Protein AF-A0A7J6KX30-F1 (afdb_monomer)

Foldseek 3Di:
DDDDDDDDDDDDDDDDDDPPPPPPPPDDDDDDDDDDDPDPDDDPPPPDPPPDDDDDDPPPFDLAADPLCCVQAQFWKQKQVPWIWHQHNNQQIATPDPQCPDPNRSVWGWYADPVQWIWIQDGPVQGIWTKGKPDRFDLVDLCRQVCQQVIKIWTARPPPRHIMIIGTDDRRPPVSVFVSDDLCVLLVHDQPDDLVVLVVSLVVLCVVLPCVVVVNDVVSVVSNVSSVVSNVQCNDPVSSVQCSQARPVSSVCVVVVVFPQPPVRDGDRDRDHDD

Secondary structure (DSSP, 8-state):
---------------S---SSSSTTT-------------------------PPPPPPPTT--SSPPGGGGGGTTEEEEETTTEEEEE-TTSBEE-SSHHHH-TTT---EEEE-TTS-EEEEEHHHHEEEEEEESS---TTSTTHHHHGGG-EEEEEETTT--EEEEEEEEE--HHHHHHT--HHHHTT--TT--HHHHHHHHHHHHHHS-HHHHTT-HHHHHHHHHHHHHHHHHTSHHHHHHHHHHHHHHHHHHHTT---B-TTS-B--------

Solvent-accessible surface area (backbone atoms only — not comparable to full-atom values): 16820 Å² total; per-residue (Å²): 136,90,81,90,81,89,81,82,88,79,89,76,81,84,75,88,87,88,80,80,85,73,66,82,82,76,71,81,78,85,81,91,77,93,75,86,76,85,73,86,82,78,79,82,71,76,80,70,80,77,79,76,77,79,85,73,64,63,95,90,55,60,82,53,68,30,80,97,51,55,78,52,39,24,29,32,29,33,40,73,80,78,45,67,32,34,32,41,78,90,32,42,31,47,40,95,42,77,52,32,65,36,90,89,54,61,52,12,32,37,26,28,48,92,85,53,45,32,41,36,34,44,32,83,89,69,28,48,31,45,32,32,57,78,59,83,74,55,84,88,44,96,60,36,80,72,47,50,66,77,36,39,34,40,38,31,29,72,86,80,58,51,74,42,43,32,39,49,71,44,77,70,36,66,64,57,55,41,76,72,55,56,52,35,58,62,49,75,45,62,86,86,63,51,46,70,54,48,54,51,39,37,58,58,46,49,63,66,29,28,52,91,74,51,73,64,38,68,66,38,49,53,52,38,53,50,35,49,56,29,43,62,38,46,54,34,71,66,41,28,51,32,33,76,66,38,34,59,65,42,38,50,44,55,75,71,62,72,58,63,70,42,98,85,73,48,80,61,79,83,69,65,79,84,129

Mean predicted aligned error: 16.42 Å

InterPro domains:
  IPR001623 DnaJ domain [PF00226] (182-244)
  IPR001623 DnaJ domain [PR00625] (184-202)
  IPR001623 DnaJ domain [PR00625] (202-217)
  IPR001623 DnaJ domain [PR00625] (219-239)
  IPR001623 DnaJ domain [PR00625] (239-258)
  IPR001623 DnaJ domai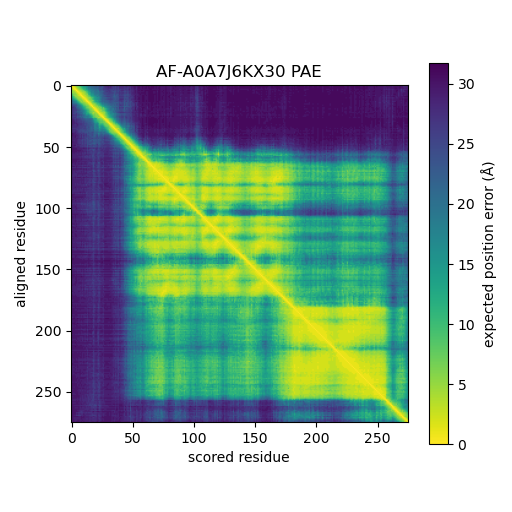n [PS50076] (182-247)
  IPR001623 DnaJ domain [SM00271] (181-239)
  IPR001623 DnaJ domain [cd06257] (182-236)
  IPR036869 Chaperone J-domain superfamily [G3DSA:1.10.287.110] (166-259)
  IPR036869 Chaperone J-domain superfamily [SSF46565] (177-248)
  IPR050817 DjlA DnaK co-chaperone [PTHR24074] (113-260)

pLDDT: mean 72.75, std 19.66, range [31.66, 93.81]

Radius of gyration: 28.84 Å; Cα contacts (8 Å, |Δi|>4): 372; chains: 1; bounding box: 77×71×84 Å

Organism: Perkinsus chesapeaki (NCBI:txid330153)

Sequence (275 aa):
MYLPSILVFIFIRPTEGFFEDILNEAFGGGGGGGFQFQFGGSGFQQAQQVQYKPVKFPKGVTSKIHKSMDWLKGTEWMWNNWEKVRFESDGIFIAPTDECNQPQTKQCRWSADKEGNIYIMWGKKSGLHRVKPDHIPNMEDDDFELDLPNITLTGERKRDGEPLHAEFVQVYDSEIQDSRRDLYADLGLEPGSDTSTVKKAFRRMSIKYHPDKTGNDPMAQRKFTRISEANEILADPAKKFLYDMGGMESVRAMEKGNIPRGEDGHVTYQVPLSK

Nearest PDB structures (foldseek):
  2ctw-assembly1_A  TM=8.939E-01  e=3.561E-05  Mus musculus
  2dn9-assembly1_A  TM=9.442E-01  e=1.215E-04  Homo sapiens
  7x89-assembly1_A  TM=9.005E-01  e=1.535E-04  Homo sapiens
  5nro-assembly1_B  TM=8.961E-01  e=2.311E-04  Escherichia coli
  3apq-assembly1_A  TM=9.007E-01  e=9.964E-04  Mus musculus

Structure (mmCIF, N/CA/C/O backbone):
data_AF-A0A7J6KX30-F1
#
_entry.id   AF-A0A7J6KX30-F1
#
loop_
_atom_site.group_PDB
_atom_site.id
_atom_site.type_symbol
_atom_site.label_atom_id
_atom_site.label_alt_id
_atom_site.label_comp_id
_atom_site.label_asym_id
_atom_site.label_entity_id
_atom_site.label_seq_id
_atom_site.pdbx_PDB_ins_code
_atom_site.Cartn_x
_atom_site.Cartn_y
_atom_site.Cartn_z
_atom_site.occupancy
_atom_site.B_iso_or_equiv
_atom_site.auth_seq_id
_atom_site.auth_comp_id
_atom_site.auth_asym_id
_atom_site.auth_atom_id
_atom_site.pdbx_PDB_model_num
ATOM 1 N N . MET A 1 1 ? 50.884 -12.864 62.425 1.00 45.97 1 MET A N 1
ATOM 2 C CA . MET A 1 1 ? 51.619 -12.452 61.204 1.00 45.97 1 MET A CA 1
ATOM 3 C C . MET A 1 1 ? 51.700 -13.650 60.271 1.00 45.97 1 MET A C 1
ATOM 5 O O . MET A 1 1 ? 51.762 -14.748 60.802 1.00 45.97 1 MET A O 1
ATOM 9 N N . TYR A 1 2 ? 51.721 -13.406 58.953 1.00 32.03 2 TYR A N 1
ATOM 10 C CA . TYR A 1 2 ? 51.556 -14.328 57.804 1.00 32.03 2 TYR A CA 1
ATOM 11 C C . TYR A 1 2 ? 50.099 -14.591 57.406 1.00 32.03 2 TYR A C 1
ATOM 13 O O . TYR A 1 2 ? 49.336 -15.061 58.237 1.00 32.03 2 TYR A O 1
ATOM 21 N N . LEU A 1 3 ? 49.617 -14.374 56.178 1.00 38.72 3 LEU A N 1
ATOM 22 C CA . LEU A 1 3 ? 49.966 -13.602 54.962 1.00 38.72 3 LEU A CA 1
ATOM 23 C C . LEU A 1 3 ? 48.669 -13.692 54.105 1.00 38.72 3 LEU A C 1
ATOM 25 O O . LEU A 1 3 ? 48.014 -14.735 54.153 1.00 38.72 3 LEU A O 1
ATOM 29 N N . PRO A 1 4 ? 48.259 -12.672 53.332 1.00 47.03 4 PRO A N 1
ATOM 30 C CA . PRO A 1 4 ? 47.098 -12.773 52.452 1.00 47.03 4 PRO A CA 1
ATOM 31 C C . PRO A 1 4 ? 47.501 -13.400 51.110 1.00 47.03 4 PRO A C 1
ATOM 33 O O . PRO A 1 4 ? 48.623 -13.218 50.639 1.00 47.03 4 PRO A O 1
ATOM 36 N N . SER A 1 5 ? 46.595 -14.117 50.453 1.00 35.28 5 SER A N 1
ATOM 37 C CA . SER A 1 5 ? 46.742 -14.449 49.033 1.00 35.28 5 SER A CA 1
ATOM 38 C C . SER A 1 5 ? 45.400 -14.295 48.340 1.00 35.28 5 SER A C 1
ATOM 40 O O . SER A 1 5 ? 44.439 -15.013 48.598 1.00 35.28 5 SER A O 1
ATOM 42 N N . ILE A 1 6 ? 45.366 -13.264 47.507 1.00 45.00 6 ILE A N 1
ATOM 43 C CA . ILE A 1 6 ? 44.327 -12.935 46.545 1.00 45.00 6 ILE A CA 1
ATOM 44 C C . ILE A 1 6 ? 44.360 -14.019 45.467 1.00 45.00 6 ILE A C 1
ATOM 46 O O . ILE A 1 6 ? 45.438 -14.290 44.935 1.00 45.00 6 ILE A O 1
ATOM 50 N N . LEU A 1 7 ? 43.208 -14.590 45.102 1.00 32.50 7 LEU A N 1
ATOM 51 C CA . LEU A 1 7 ? 43.085 -15.273 43.819 1.00 32.50 7 LEU A CA 1
ATOM 52 C C . LEU A 1 7 ? 42.043 -14.592 42.935 1.00 32.50 7 LEU A C 1
ATOM 54 O O . LEU A 1 7 ? 40.893 -14.368 43.304 1.00 32.50 7 LEU A O 1
ATOM 58 N N . VAL A 1 8 ? 42.568 -14.236 41.773 1.00 36.00 8 VAL A N 1
ATOM 59 C CA . VAL A 1 8 ? 42.010 -13.571 40.607 1.00 36.00 8 VAL A CA 1
ATOM 60 C C . VAL A 1 8 ? 40.802 -14.320 40.032 1.00 36.00 8 VAL A C 1
ATOM 62 O O . VAL A 1 8 ? 40.780 -15.546 39.957 1.00 36.00 8 VAL A O 1
ATOM 65 N N . PHE A 1 9 ? 39.821 -13.537 39.581 1.00 38.06 9 PHE A N 1
ATOM 66 C CA . PHE A 1 9 ? 38.675 -13.952 38.777 1.00 38.06 9 PHE A CA 1
ATOM 67 C C . PHE A 1 9 ? 39.103 -14.616 37.462 1.00 38.06 9 PHE A C 1
ATOM 69 O O . PHE A 1 9 ? 39.871 -14.032 36.700 1.00 38.06 9 PHE A O 1
ATOM 76 N N . ILE A 1 10 ? 38.482 -15.745 37.117 1.00 34.28 10 ILE A N 1
ATOM 77 C CA . ILE A 1 10 ? 38.333 -16.155 35.718 1.00 34.28 10 ILE A CA 1
ATOM 78 C C . ILE A 1 10 ? 36.840 -16.356 35.455 1.00 34.28 10 ILE A C 1
ATOM 80 O O . ILE A 1 10 ? 36.240 -17.352 35.849 1.00 34.28 10 ILE A O 1
ATOM 84 N N . PHE A 1 11 ? 36.236 -15.364 34.803 1.00 33.53 11 PHE A N 1
ATOM 85 C CA . PHE A 1 11 ? 34.927 -15.485 34.171 1.00 33.53 11 PHE A CA 1
ATOM 86 C C . PHE A 1 11 ? 35.104 -16.286 32.877 1.00 33.53 11 PHE A C 1
ATOM 88 O O . PHE A 1 11 ? 35.601 -15.753 31.886 1.00 33.53 11 PHE A O 1
ATOM 95 N N . ILE A 1 12 ? 34.682 -17.549 32.872 1.00 38.72 12 ILE A N 1
ATOM 96 C CA . ILE A 1 12 ? 34.430 -18.294 31.635 1.00 38.72 12 ILE A CA 1
ATOM 97 C C . ILE A 1 12 ? 32.913 -18.336 31.456 1.00 38.72 12 ILE A C 1
ATOM 99 O O . ILE A 1 12 ? 32.198 -18.920 32.267 1.00 38.72 12 ILE A O 1
ATOM 103 N N . ARG A 1 13 ? 32.417 -17.656 30.418 1.00 39.41 13 ARG A N 1
ATOM 104 C CA . ARG A 1 13 ? 31.028 -17.782 29.956 1.00 39.41 13 ARG A CA 1
ATOM 105 C C . ARG A 1 13 ? 30.854 -19.178 29.346 1.00 39.41 13 ARG A C 1
ATOM 107 O O . ARG A 1 13 ? 31.639 -19.502 28.456 1.00 39.41 13 ARG A O 1
ATOM 114 N N . PRO A 1 14 ? 29.857 -19.983 29.745 1.00 38.88 14 PRO A N 1
ATOM 115 C CA . PRO A 1 14 ? 29.592 -21.230 29.054 1.00 38.88 14 PRO A CA 1
ATOM 116 C C . PRO A 1 14 ? 28.755 -20.945 27.805 1.00 38.88 14 PRO A C 1
ATOM 118 O O . PRO A 1 14 ? 27.607 -20.511 27.886 1.00 38.88 14 PRO A O 1
ATOM 121 N N . THR A 1 15 ? 29.375 -21.161 26.648 1.00 40.25 15 THR A N 1
ATOM 122 C CA . THR A 1 15 ? 28.698 -21.480 25.391 1.00 40.25 15 THR A CA 1
ATOM 123 C C . THR A 1 15 ? 28.105 -22.885 25.483 1.00 40.25 15 THR A C 1
ATOM 125 O O . THR A 1 15 ? 28.672 -23.768 26.125 1.00 40.25 15 THR A O 1
ATOM 128 N N . GLU A 1 16 ? 26.950 -23.059 24.855 1.00 47.72 16 GLU A N 1
ATOM 129 C CA . GLU A 1 16 ? 26.151 -24.281 24.828 1.00 47.72 16 GLU A CA 1
ATOM 130 C C . GLU A 1 16 ? 26.927 -25.504 24.297 1.00 47.72 16 GLU A C 1
ATOM 132 O O . GLU A 1 16 ? 27.727 -25.383 23.371 1.00 47.72 16 GLU A O 1
ATOM 137 N N . GLY A 1 17 ? 26.635 -26.691 24.852 1.00 49.44 17 GLY A N 1
ATOM 138 C CA . GLY A 1 17 ? 26.778 -27.955 24.114 1.00 49.44 17 GLY A CA 1
ATOM 139 C C . GLY A 1 17 ? 27.901 -28.932 24.490 1.00 49.44 17 GLY A C 1
ATOM 140 O O . GLY A 1 17 ? 28.443 -29.555 23.584 1.00 49.44 17 GLY A O 1
ATOM 141 N N . PHE A 1 18 ? 28.258 -29.129 25.769 1.00 47.28 18 PHE A N 1
ATOM 142 C CA . PHE A 1 18 ? 29.274 -30.145 26.122 1.00 47.28 18 PHE A CA 1
ATOM 143 C C . PHE A 1 18 ? 29.081 -30.824 27.496 1.00 47.28 18 PHE A C 1
ATOM 145 O O . PHE A 1 18 ? 30.005 -30.856 28.302 1.00 47.28 18 PHE A O 1
ATOM 152 N N . PHE A 1 19 ? 27.882 -31.335 27.810 1.00 39.62 19 PHE A N 1
ATOM 153 C CA . PHE A 1 19 ? 27.649 -32.056 29.079 1.00 39.62 19 PHE A CA 1
ATOM 154 C C . PHE A 1 19 ? 26.616 -33.199 29.005 1.00 39.62 19 PHE A C 1
ATOM 156 O O . PHE A 1 19 ? 25.901 -33.438 29.971 1.00 39.62 19 PHE A O 1
ATOM 163 N N . GLU A 1 20 ? 26.549 -33.940 27.897 1.00 45.62 20 GLU A N 1
ATOM 164 C CA . GLU A 1 20 ? 25.757 -35.190 27.846 1.00 45.62 20 GLU A CA 1
ATOM 165 C C . GLU A 1 20 ? 26.614 -36.464 28.023 1.00 45.62 20 GLU A C 1
ATOM 167 O O . GLU A 1 20 ? 26.086 -37.493 28.428 1.00 45.62 20 GLU A O 1
ATOM 172 N N . ASP A 1 21 ? 27.946 -36.405 27.879 1.00 42.69 21 ASP A N 1
ATOM 173 C CA . ASP A 1 21 ? 28.774 -37.630 27.823 1.00 42.69 21 ASP A CA 1
ATOM 174 C C . ASP A 1 21 ? 29.621 -37.953 29.075 1.00 42.69 21 ASP A C 1
ATOM 176 O O . ASP A 1 21 ? 30.335 -38.950 29.079 1.00 42.69 21 ASP A O 1
ATOM 180 N N . ILE A 1 22 ? 29.551 -37.176 30.169 1.00 42.53 22 ILE A N 1
ATOM 181 C CA . ILE A 1 22 ? 30.369 -37.445 31.386 1.00 42.53 22 ILE A CA 1
ATOM 182 C C . ILE A 1 22 ? 29.563 -38.038 32.560 1.00 42.53 22 ILE A C 1
ATOM 184 O O . ILE A 1 22 ? 30.144 -38.559 33.510 1.00 42.53 22 ILE A O 1
ATOM 188 N N . LEU A 1 23 ? 28.226 -38.037 32.523 1.00 43.31 23 LEU A N 1
ATOM 189 C CA . LEU A 1 23 ? 27.429 -38.495 33.676 1.00 43.31 23 LEU A CA 1
ATOM 190 C C . LEU A 1 23 ? 26.975 -39.960 33.619 1.00 43.31 23 LEU A C 1
ATOM 192 O O . LEU A 1 23 ? 26.584 -40.498 34.654 1.00 43.31 23 LEU A O 1
ATOM 196 N N . ASN A 1 24 ? 27.089 -40.636 32.473 1.00 44.00 24 ASN A N 1
ATOM 197 C CA . ASN A 1 24 ? 26.609 -42.017 32.333 1.00 44.00 24 ASN A CA 1
ATOM 198 C C . ASN A 1 24 ? 27.627 -43.103 32.748 1.00 44.00 24 ASN A C 1
ATOM 200 O O . ASN A 1 24 ? 27.273 -44.278 32.785 1.00 44.00 24 ASN A O 1
ATOM 204 N N . GLU A 1 25 ? 28.858 -42.732 33.126 1.00 45.09 25 GLU A N 1
ATOM 205 C CA . GLU A 1 25 ? 29.867 -43.664 33.673 1.00 45.09 25 GLU A CA 1
ATOM 206 C C . GLU A 1 25 ? 30.081 -43.550 35.196 1.00 45.09 25 GLU A C 1
ATOM 208 O O . GLU A 1 25 ? 30.755 -44.396 35.779 1.00 45.09 25 GLU A O 1
ATOM 213 N N . ALA A 1 26 ? 29.490 -42.562 35.881 1.00 46.00 26 ALA A N 1
ATOM 214 C CA . ALA A 1 26 ? 29.733 -42.360 37.316 1.00 46.00 26 ALA A CA 1
ATOM 215 C C . ALA A 1 26 ? 28.681 -42.989 38.248 1.00 46.00 26 ALA A C 1
ATOM 217 O O . ALA A 1 26 ? 28.978 -43.218 39.418 1.00 46.00 26 ALA A O 1
ATOM 218 N N . PHE A 1 27 ? 27.470 -43.300 37.771 1.00 43.12 27 PHE A N 1
ATOM 219 C CA . PHE A 1 27 ? 26.404 -43.815 38.641 1.00 43.12 27 PHE A CA 1
ATOM 220 C C . PHE A 1 27 ? 25.606 -44.935 37.975 1.00 43.12 27 PHE A C 1
ATOM 222 O O . PHE A 1 27 ? 24.447 -44.789 37.595 1.00 43.12 27 PHE A O 1
ATOM 229 N N . GLY A 1 28 ? 2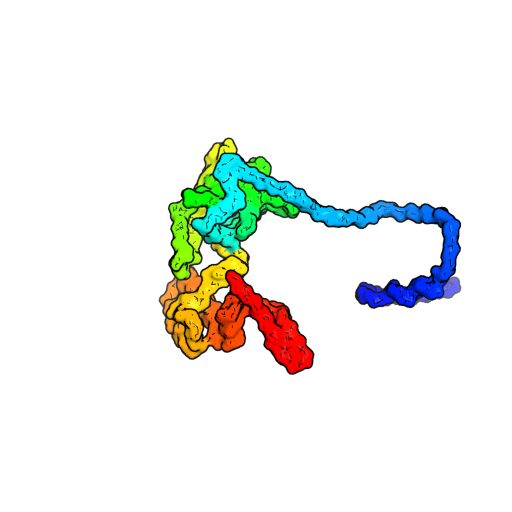6.251 -46.097 37.871 1.00 36.25 28 GLY A N 1
ATOM 230 C CA . GLY A 1 28 ? 25.552 -47.362 37.704 1.00 36.25 28 GLY A CA 1
ATOM 231 C C . GLY A 1 28 ? 24.808 -47.756 38.983 1.00 36.25 28 GLY A C 1
ATOM 232 O O . GLY A 1 28 ? 25.345 -47.657 40.083 1.00 36.25 28 GLY A O 1
ATOM 233 N N . GLY A 1 29 ? 23.595 -48.280 38.812 1.00 35.72 29 GLY A N 1
ATOM 234 C CA . GLY A 1 29 ? 22.979 -49.177 39.790 1.00 35.72 29 GLY A CA 1
ATOM 235 C C . GLY A 1 29 ? 21.862 -48.584 40.648 1.00 35.72 29 GLY A C 1
ATOM 236 O O . GLY A 1 29 ? 22.092 -48.106 41.747 1.00 35.72 29 GLY A O 1
ATOM 237 N N . GLY A 1 30 ? 20.631 -48.729 40.152 1.00 33.34 30 GLY A N 1
ATOM 238 C CA . GLY A 1 30 ? 19.567 -49.486 40.820 1.00 33.34 30 GLY A CA 1
ATOM 239 C C . GLY A 1 30 ? 19.193 -49.179 42.277 1.00 33.34 30 GLY A C 1
ATOM 240 O O . GLY A 1 30 ? 19.923 -49.502 43.204 1.00 33.34 30 GLY A O 1
ATOM 241 N N . GLY A 1 31 ? 17.921 -48.811 42.462 1.00 32.59 31 GLY A N 1
ATOM 242 C CA . GLY A 1 31 ? 17.121 -49.345 43.572 1.00 32.59 31 GLY A CA 1
ATOM 243 C C . GLY A 1 31 ? 16.565 -48.330 44.569 1.00 32.59 31 GLY A C 1
ATOM 244 O O . GLY A 1 31 ? 17.215 -47.986 45.543 1.00 32.59 31 GLY A O 1
ATOM 245 N N . GLY A 1 32 ? 15.306 -47.942 44.339 1.00 41.31 32 GLY A N 1
ATOM 246 C CA . GLY A 1 32 ? 14.250 -47.732 45.341 1.00 41.31 32 GLY A CA 1
ATOM 247 C C . GLY A 1 32 ? 14.600 -47.099 46.692 1.00 41.31 32 GLY A C 1
ATOM 248 O O . GLY A 1 32 ? 14.999 -47.784 47.625 1.00 41.31 32 GLY A O 1
ATOM 249 N N . GLY A 1 33 ? 14.255 -45.823 46.850 1.00 31.66 33 GLY A N 1
ATOM 250 C CA . GLY A 1 33 ? 14.169 -45.168 48.155 1.00 31.66 33 GLY A CA 1
ATOM 251 C C . GLY A 1 33 ? 13.938 -43.677 47.983 1.00 31.66 33 GLY A C 1
ATOM 252 O O . GLY A 1 33 ? 14.821 -42.964 47.521 1.00 31.66 33 GLY A O 1
ATOM 253 N N . GLY A 1 34 ? 12.726 -43.215 48.288 1.00 42.94 34 GLY A N 1
ATOM 254 C CA . GLY A 1 34 ? 12.331 -41.822 48.121 1.00 42.94 34 GLY A CA 1
ATOM 255 C C . GLY A 1 34 ? 13.257 -40.860 48.861 1.00 42.94 34 GLY A C 1
ATOM 256 O O . GLY A 1 34 ? 13.331 -40.884 50.086 1.00 42.94 34 GLY A O 1
ATOM 257 N N . PHE A 1 35 ? 13.889 -39.963 48.108 1.00 34.88 35 PHE A N 1
ATOM 258 C CA . PHE A 1 35 ? 14.383 -38.695 48.622 1.00 34.88 35 PHE A CA 1
ATOM 259 C C . PHE A 1 35 ? 13.560 -37.578 47.992 1.00 34.88 35 PHE A C 1
ATOM 261 O O . PHE A 1 35 ? 13.644 -37.282 46.801 1.00 34.88 35 PHE A O 1
ATOM 268 N N . GLN A 1 36 ? 12.708 -36.993 48.827 1.00 36.50 36 GLN A N 1
ATOM 269 C CA . GLN A 1 36 ? 11.929 -35.808 48.528 1.00 36.50 36 GLN A CA 1
ATOM 270 C C . GLN A 1 36 ? 12.878 -34.606 48.494 1.00 36.50 36 GLN A C 1
ATOM 272 O O . GLN A 1 36 ? 13.197 -34.023 49.528 1.00 36.50 36 GLN A O 1
ATOM 277 N N . PHE A 1 37 ? 13.335 -34.234 47.299 1.00 33.66 37 PHE A N 1
ATOM 278 C CA . PHE A 1 37 ? 13.975 -32.941 47.081 1.00 33.66 37 PHE A CA 1
ATOM 279 C C . PHE A 1 37 ? 12.890 -31.879 46.910 1.00 33.66 37 PHE A C 1
ATOM 281 O O . PHE A 1 37 ? 12.208 -31.803 45.889 1.00 33.66 37 PHE A O 1
ATOM 288 N N . GLN A 1 38 ? 12.712 -31.063 47.945 1.00 39.50 38 GLN A N 1
ATOM 289 C CA . GLN A 1 38 ? 11.871 -29.877 47.903 1.00 39.50 38 GLN A CA 1
ATOM 290 C C . GLN A 1 38 ? 12.632 -28.766 47.164 1.00 39.50 38 GLN A C 1
ATOM 292 O O . GLN A 1 38 ? 13.276 -27.919 47.775 1.00 39.50 38 GLN A O 1
ATOM 297 N N . PHE A 1 39 ? 12.570 -28.781 45.832 1.00 38.03 39 PHE A N 1
ATOM 298 C CA . PHE A 1 39 ? 12.877 -27.599 45.032 1.00 38.03 39 PHE A CA 1
ATOM 299 C C . PHE A 1 39 ? 11.619 -26.734 44.961 1.00 38.03 39 PHE A C 1
ATOM 301 O O . PHE A 1 39 ? 10.583 -27.137 44.430 1.00 38.03 39 PHE A O 1
ATOM 308 N N . GLY A 1 40 ? 11.698 -25.551 45.566 1.00 37.06 40 GLY A N 1
ATOM 309 C CA . GLY A 1 40 ? 10.642 -24.551 45.541 1.00 37.06 40 GLY A CA 1
ATOM 310 C C . GLY A 1 40 ? 10.365 -24.069 44.118 1.00 37.06 40 GLY A C 1
ATOM 311 O O . GLY A 1 40 ? 11.078 -23.224 43.596 1.00 37.06 40 GLY A O 1
ATOM 312 N N . GLY A 1 41 ? 9.298 -24.602 43.524 1.00 41.53 41 GLY A N 1
ATOM 313 C CA . GLY A 1 41 ? 8.328 -23.842 42.736 1.00 41.53 41 GLY A CA 1
ATOM 314 C C . GLY A 1 41 ? 8.819 -23.103 41.490 1.00 41.53 41 GLY A C 1
ATOM 315 O O . GLY A 1 41 ? 8.455 -21.947 41.312 1.00 41.53 41 GLY A O 1
ATOM 316 N N . SER A 1 42 ? 9.551 -23.753 40.585 1.00 36.44 42 SER A N 1
ATOM 317 C CA . SER A 1 42 ? 9.658 -23.310 39.188 1.00 36.44 42 SER A CA 1
ATOM 318 C C . SER A 1 42 ? 8.840 -24.242 38.295 1.00 36.44 42 SER A C 1
ATOM 320 O O . SER A 1 42 ? 9.317 -25.236 37.752 1.00 36.44 42 SER A O 1
ATOM 322 N N . GLY A 1 43 ? 7.550 -23.929 38.168 1.00 37.00 43 GLY A N 1
ATOM 323 C CA . GLY A 1 43 ? 6.694 -24.569 37.181 1.00 37.00 43 GLY A CA 1
ATOM 324 C C . GLY A 1 43 ? 7.187 -24.222 35.780 1.00 37.00 43 GLY A C 1
ATOM 325 O O . GLY A 1 43 ? 6.985 -23.101 35.319 1.00 37.00 43 GLY A O 1
ATOM 326 N N . PHE A 1 44 ? 7.795 -25.187 35.092 1.00 39.22 44 PHE A N 1
ATOM 327 C CA . PHE A 1 44 ? 7.847 -25.196 33.633 1.00 39.22 44 PHE A CA 1
ATOM 328 C C . PHE A 1 44 ? 6.399 -25.265 33.134 1.00 39.22 44 PHE A C 1
ATOM 330 O O . PHE A 1 44 ? 5.811 -26.337 32.993 1.00 39.22 44 PHE A O 1
ATOM 337 N N . GLN A 1 45 ? 5.780 -24.102 32.937 1.00 49.22 45 GLN A N 1
ATOM 338 C CA . GLN A 1 45 ? 4.514 -24.020 32.231 1.00 49.22 45 GLN A CA 1
ATOM 339 C C . GLN A 1 45 ? 4.804 -24.367 30.774 1.00 49.22 45 GLN A C 1
ATOM 341 O O . GLN A 1 45 ? 5.394 -23.578 30.038 1.00 49.22 45 GLN A O 1
ATOM 346 N N . GLN A 1 46 ? 4.388 -25.566 30.358 1.00 41.62 46 GLN A N 1
ATOM 347 C CA . GLN A 1 46 ? 4.117 -25.825 28.951 1.00 41.62 46 GLN A CA 1
ATOM 348 C C . GLN A 1 46 ? 3.232 -24.680 28.465 1.00 41.62 46 GLN A C 1
ATOM 350 O O . GLN A 1 46 ? 2.138 -24.479 29.001 1.00 41.62 46 GLN A O 1
ATOM 355 N N . ALA A 1 47 ? 3.727 -23.904 27.502 1.00 42.25 47 ALA A N 1
ATOM 356 C CA . ALA A 1 47 ? 2.942 -22.891 26.824 1.00 42.25 47 ALA A CA 1
ATOM 357 C C . ALA A 1 47 ? 1.788 -23.612 26.123 1.00 42.25 47 ALA A C 1
ATOM 359 O O . ALA A 1 47 ? 1.923 -24.106 25.004 1.00 42.25 47 ALA A O 1
ATOM 360 N N . GLN A 1 48 ? 0.662 -23.745 26.825 1.00 44.19 48 GLN A N 1
ATOM 361 C CA . GLN A 1 48 ? -0.576 -24.204 26.230 1.00 44.19 48 GLN A CA 1
ATOM 362 C C . GLN A 1 48 ? -0.850 -23.251 25.075 1.00 44.19 48 GLN A C 1
ATOM 364 O O . GLN A 1 48 ? -0.957 -22.040 25.277 1.00 44.19 48 GLN A O 1
ATOM 369 N N . GLN A 1 49 ? -0.907 -23.792 23.859 1.00 44.91 49 GLN A N 1
ATOM 370 C CA . GLN A 1 49 ? -1.394 -23.054 22.707 1.00 44.91 49 GLN A CA 1
ATOM 371 C C . GLN A 1 49 ? -2.807 -22.589 23.050 1.00 44.91 49 GLN A C 1
ATOM 373 O O . GLN A 1 49 ? -3.756 -23.373 23.026 1.00 44.91 49 GLN A O 1
ATOM 378 N N . VAL A 1 50 ? -2.934 -21.327 23.458 1.00 46.22 50 VAL A N 1
ATOM 379 C CA . VAL A 1 50 ? -4.217 -20.722 23.790 1.00 46.22 50 VAL A CA 1
ATOM 380 C C . VAL A 1 50 ? -5.050 -20.768 22.515 1.00 46.22 50 VAL A C 1
ATOM 382 O O . VAL A 1 50 ? -4.790 -20.036 21.562 1.00 46.22 50 VAL A O 1
ATOM 385 N N . GLN A 1 51 ? -6.025 -21.674 22.455 1.00 42.22 51 GLN A N 1
ATOM 386 C CA . GLN A 1 51 ? -6.964 -21.721 21.343 1.00 42.22 51 GLN A CA 1
ATOM 387 C C . GLN A 1 51 ? -7.911 -20.525 21.459 1.00 42.22 51 GLN A C 1
ATOM 389 O O . GLN A 1 51 ? -8.880 -20.532 22.221 1.00 42.22 51 GLN A O 1
ATOM 394 N N . TYR A 1 52 ? -7.610 -19.473 20.703 1.00 46.75 52 TYR A N 1
ATOM 395 C CA . TYR A 1 52 ? -8.433 -18.275 20.610 1.00 46.75 52 TYR A CA 1
ATOM 396 C C . TYR A 1 52 ? -9.794 -18.617 19.992 1.00 46.75 52 TYR A C 1
ATOM 398 O O . TYR A 1 52 ? -9.884 -19.006 18.827 1.00 46.75 52 TYR A O 1
ATOM 406 N N . LYS A 1 53 ? -10.884 -18.432 20.747 1.00 45.78 53 LYS A N 1
ATOM 407 C CA . LYS A 1 53 ? -12.225 -18.414 20.148 1.00 45.78 53 LYS A CA 1
ATOM 408 C C . LYS A 1 53 ? -12.364 -17.127 19.326 1.00 45.78 53 LYS A C 1
ATOM 410 O O . LYS A 1 53 ? -12.166 -16.048 19.885 1.00 45.78 53 LYS A O 1
ATOM 415 N N . PRO A 1 54 ? -12.718 -17.204 18.031 1.00 51.81 54 PRO A N 1
ATOM 416 C CA . PRO A 1 54 ? -12.825 -16.017 17.197 1.00 51.81 54 PRO A CA 1
ATOM 417 C C . PRO A 1 54 ? -13.969 -15.135 17.699 1.00 51.81 54 PRO A C 1
ATOM 419 O O . PRO A 1 54 ? -15.112 -15.586 17.817 1.00 51.81 54 PRO A O 1
ATOM 422 N N . VAL A 1 55 ? -13.658 -13.870 17.989 1.00 57.84 55 VAL A N 1
ATOM 423 C CA . VAL A 1 55 ? -14.669 -12.835 18.207 1.00 57.84 55 VAL A CA 1
ATOM 424 C C . VAL A 1 55 ? -15.491 -12.725 16.922 1.00 57.84 55 VAL A C 1
ATOM 426 O O . VAL A 1 55 ? -14.938 -12.548 15.837 1.00 57.84 55 VAL A O 1
ATOM 429 N N . LYS A 1 56 ? -16.809 -12.909 17.032 1.00 64.44 56 LYS A N 1
ATOM 430 C CA . LYS A 1 56 ? -17.722 -12.887 15.885 1.00 64.44 56 LYS A CA 1
ATOM 431 C C . LYS A 1 56 ? -18.320 -11.496 15.736 1.00 64.44 56 LYS A C 1
ATOM 433 O O . LYS A 1 56 ? -18.782 -10.919 16.720 1.00 64.44 56 LYS A O 1
ATOM 438 N N . PHE A 1 57 ? -18.350 -11.000 14.504 1.00 70.19 57 PHE A N 1
ATOM 439 C CA . PHE A 1 57 ? -19.102 -9.799 14.167 1.00 70.19 57 PHE A CA 1
ATOM 440 C C . PHE A 1 57 ? -20.603 -9.983 14.484 1.00 70.19 57 PHE A C 1
ATOM 442 O O . PHE A 1 57 ? -21.090 -11.122 14.536 1.00 70.19 57 PHE A O 1
ATOM 449 N N . PRO A 1 58 ? -21.354 -8.888 14.714 1.00 64.94 58 PRO A N 1
ATOM 450 C CA . PRO A 1 58 ? -22.805 -8.945 14.881 1.00 64.94 58 PRO A CA 1
ATOM 451 C C . PRO A 1 58 ? -23.494 -9.639 13.697 1.00 64.94 58 PRO A C 1
ATOM 453 O O . PRO A 1 58 ? -22.981 -9.647 12.578 1.00 64.94 58 PRO A O 1
ATOM 456 N N . LYS A 1 59 ? -24.681 -10.211 13.937 1.00 60.81 59 LYS A N 1
ATOM 457 C CA . LYS A 1 59 ? -25.461 -10.924 12.910 1.00 60.81 59 LYS A CA 1
ATOM 458 C C . LYS A 1 59 ? -25.674 -10.028 11.678 1.00 60.81 59 LYS A C 1
ATOM 460 O O . LYS A 1 59 ? -26.328 -8.998 11.792 1.00 60.81 59 LYS A O 1
ATOM 465 N N . GLY A 1 60 ? -25.136 -10.442 10.529 1.00 61.59 60 GLY A N 1
ATOM 466 C CA . GLY A 1 60 ? -25.258 -9.741 9.242 1.00 61.59 60 GLY A CA 1
ATOM 467 C C . GLY A 1 60 ? -23.926 -9.309 8.623 1.00 61.59 60 GLY A C 1
ATOM 468 O O . GLY A 1 60 ? -23.852 -9.218 7.406 1.00 61.59 60 GLY A O 1
ATOM 469 N N . VAL A 1 61 ? -22.872 -9.130 9.427 1.00 64.81 61 VAL A N 1
ATOM 470 C CA . VAL A 1 61 ? -21.536 -8.747 8.936 1.00 64.81 61 VAL A CA 1
ATOM 471 C C . VAL A 1 61 ? -20.661 -9.991 8.828 1.00 64.81 61 VAL A C 1
ATOM 473 O O . VAL A 1 61 ? -20.538 -10.770 9.780 1.00 64.81 61 VAL A O 1
ATOM 476 N N . THR A 1 62 ? -20.069 -10.212 7.655 1.00 71.50 62 THR A N 1
ATOM 477 C CA . THR A 1 62 ? -19.179 -11.360 7.452 1.00 71.50 62 THR A CA 1
ATOM 478 C C . THR A 1 62 ? -17.791 -11.062 8.005 1.00 71.50 62 THR A C 1
ATOM 480 O O . THR A 1 62 ? -17.283 -9.958 7.885 1.00 71.50 62 THR A O 1
ATOM 483 N N . SER A 1 63 ? -17.129 -12.061 8.590 1.00 70.19 63 SER A N 1
ATOM 484 C CA . SER A 1 63 ? -15.744 -11.909 9.056 1.00 70.19 63 SER A CA 1
ATOM 485 C C . SER A 1 63 ? -14.711 -11.935 7.924 1.00 70.19 63 SER A C 1
ATOM 487 O O . SER A 1 63 ? -13.516 -11.973 8.202 1.00 70.19 63 SER A O 1
ATOM 489 N N . LYS A 1 64 ? -15.152 -12.015 6.664 1.00 78.38 64 LYS A N 1
ATOM 490 C CA . LYS A 1 64 ? -14.286 -12.054 5.486 1.00 78.38 64 LYS A CA 1
ATOM 491 C C . LYS A 1 64 ? -14.230 -10.655 4.887 1.00 78.38 64 LYS A C 1
ATOM 493 O O . LYS A 1 64 ? -15.259 -10.009 4.747 1.00 78.38 64 LYS A O 1
ATOM 498 N N . ILE A 1 65 ? -13.033 -10.212 4.525 1.00 84.56 65 ILE A N 1
ATOM 499 C CA . ILE A 1 65 ? -12.841 -8.951 3.808 1.00 84.56 65 ILE A CA 1
ATOM 500 C C . ILE A 1 65 ? -13.282 -9.173 2.359 1.00 84.56 65 ILE A C 1
ATOM 502 O O . ILE A 1 65 ? -12.817 -10.111 1.707 1.00 84.56 65 ILE A O 1
ATOM 506 N N . HIS A 1 66 ? -14.218 -8.357 1.877 1.00 85.38 66 HIS A N 1
ATOM 507 C CA . HIS A 1 66 ? -14.643 -8.398 0.482 1.00 85.38 66 HIS A CA 1
ATOM 508 C C . HIS A 1 66 ? -13.541 -7.866 -0.450 1.00 85.38 66 HIS A C 1
ATOM 510 O O . HIS A 1 66 ? -12.854 -6.907 -0.103 1.00 85.38 66 HIS A O 1
ATOM 516 N N . LYS A 1 67 ? -13.423 -8.438 -1.660 1.00 83.81 67 LYS A N 1
ATOM 517 C CA . LYS A 1 67 ? -12.366 -8.103 -2.638 1.00 83.81 67 LYS A CA 1
ATOM 518 C C . LYS A 1 67 ? -12.274 -6.611 -2.962 1.00 83.81 67 LYS A C 1
ATOM 520 O O . LYS A 1 67 ? -11.183 -6.090 -3.113 1.00 83.81 67 LYS A O 1
ATOM 525 N N . SER A 1 68 ? -13.404 -5.903 -2.997 1.00 82.69 68 SER A N 1
ATOM 526 C CA . SER A 1 68 ? -13.451 -4.448 -3.236 1.00 82.69 68 SER A CA 1
ATOM 527 C C . SER A 1 68 ? -12.705 -3.613 -2.186 1.00 82.69 68 SER A C 1
ATOM 529 O O . SER A 1 68 ? -12.453 -2.434 -2.411 1.00 82.69 68 SER A O 1
ATOM 531 N N . MET A 1 69 ? -12.372 -4.204 -1.036 1.00 87.25 69 MET A N 1
ATOM 532 C CA . MET A 1 69 ? -11.679 -3.562 0.083 1.00 87.25 69 MET A CA 1
ATOM 533 C C . MET A 1 69 ? -10.323 -4.211 0.382 1.00 87.25 69 MET A C 1
ATOM 535 O O . MET A 1 69 ? -9.725 -3.944 1.424 1.00 87.25 69 MET A O 1
ATOM 539 N N . ASP A 1 70 ? -9.792 -5.017 -0.543 1.00 87.06 70 ASP A N 1
ATOM 540 C CA . ASP A 1 70 ? -8.447 -5.591 -0.428 1.00 87.06 70 ASP A CA 1
ATOM 541 C C . ASP A 1 70 ? -7.352 -4.522 -0.369 1.00 87.06 70 ASP A C 1
ATOM 543 O O . ASP A 1 70 ? -6.295 -4.765 0.212 1.00 87.06 70 ASP A O 1
ATOM 547 N N . TRP A 1 71 ? -7.618 -3.322 -0.887 1.00 85.81 71 TRP A N 1
ATOM 548 C CA . TRP A 1 71 ? -6.700 -2.191 -0.831 1.00 85.81 71 TRP A CA 1
ATOM 549 C C . TRP A 1 71 ? -6.404 -1.684 0.577 1.00 85.81 71 TRP A C 1
ATOM 551 O O . TRP A 1 71 ? -5.319 -1.164 0.825 1.00 85.81 71 TRP A O 1
ATOM 561 N N . LEU A 1 72 ? -7.340 -1.870 1.511 1.00 89.25 72 LEU A N 1
ATOM 562 C CA . LEU A 1 72 ? -7.172 -1.441 2.894 1.00 89.25 72 LEU A CA 1
ATOM 563 C C . LEU A 1 72 ? -6.191 -2.347 3.654 1.00 89.25 72 LEU A C 1
ATOM 565 O O . LEU A 1 72 ? -5.637 -1.952 4.673 1.00 89.25 72 LEU A O 1
ATOM 569 N N . LYS A 1 73 ? -5.924 -3.559 3.161 1.00 89.75 73 LYS A N 1
ATOM 570 C CA . LYS A 1 73 ? -4.953 -4.472 3.776 1.00 89.75 73 LYS A CA 1
ATOM 571 C C . LYS A 1 73 ? -3.543 -3.882 3.718 1.00 89.75 73 LYS A C 1
ATOM 573 O O . LYS A 1 73 ? -3.137 -3.371 2.672 1.00 89.75 73 LYS A O 1
ATOM 578 N N . GLY A 1 74 ? -2.801 -3.999 4.815 1.00 86.75 74 GLY A N 1
ATOM 579 C CA . GLY A 1 74 ? -1.414 -3.553 4.928 1.00 86.75 74 GLY A CA 1
ATOM 580 C C . GLY A 1 74 ? -1.249 -2.036 5.004 1.00 86.75 74 GLY A C 1
ATOM 581 O O . GLY A 1 74 ? -0.177 -1.523 4.683 1.00 86.75 74 GLY A O 1
ATOM 582 N N . THR A 1 75 ? -2.298 -1.301 5.388 1.00 90.06 75 THR A N 1
ATOM 583 C CA . THR A 1 75 ? -2.291 0.171 5.411 1.00 90.06 75 THR A CA 1
ATOM 584 C C . THR A 1 75 ? -2.308 0.740 6.828 1.00 90.06 75 THR A C 1
ATOM 586 O O . THR A 1 75 ? -2.926 0.187 7.740 1.00 90.06 75 THR A O 1
ATOM 589 N N . GLU A 1 76 ? -1.601 1.854 7.011 1.00 91.00 76 GLU A N 1
ATOM 590 C CA . GLU A 1 76 ? -1.554 2.660 8.229 1.00 91.00 76 GLU A CA 1
ATOM 591 C C . GLU A 1 76 ? -2.350 3.953 8.019 1.00 91.00 76 GLU A C 1
ATOM 593 O O . GLU A 1 76 ? -2.204 4.636 7.002 1.00 91.00 76 GLU A O 1
ATOM 598 N N . TRP A 1 77 ? -3.185 4.283 9.000 1.00 92.81 77 TRP A N 1
ATOM 599 C CA . TRP A 1 77 ? -4.099 5.421 8.974 1.00 92.81 77 TRP A CA 1
ATOM 600 C C . TRP A 1 77 ? -3.960 6.249 10.240 1.00 92.81 77 TRP A C 1
ATOM 602 O O . TRP A 1 77 ? -3.718 5.715 11.322 1.00 92.81 77 TRP A O 1
ATOM 612 N N . MET A 1 78 ? -4.156 7.554 10.115 1.00 92.50 78 MET A N 1
ATOM 613 C CA . MET A 1 78 ? -4.233 8.484 11.226 1.00 92.50 78 MET A CA 1
ATOM 614 C C . MET A 1 78 ? -5.686 8.592 11.676 1.00 92.50 78 MET A C 1
ATOM 616 O O . MET A 1 78 ? -6.520 9.151 10.970 1.00 92.50 78 MET A O 1
ATOM 620 N N . TRP A 1 79 ? -5.993 8.055 12.849 1.00 90.62 79 TRP A N 1
ATOM 621 C CA . TRP A 1 79 ? -7.334 8.017 13.410 1.00 90.62 79 TRP A CA 1
ATOM 622 C C . TRP A 1 79 ? -7.631 9.272 14.225 1.00 90.62 79 TRP A C 1
ATOM 624 O O . TRP A 1 79 ? -6.912 9.604 15.170 1.00 90.62 79 TRP A O 1
ATOM 634 N N . ASN A 1 80 ? -8.687 9.978 13.828 1.00 87.38 80 ASN A N 1
ATOM 635 C CA . ASN A 1 80 ? -9.148 11.266 14.336 1.00 87.38 80 ASN A CA 1
ATOM 636 C C . ASN A 1 80 ? -8.083 12.378 14.391 1.00 87.38 80 ASN A C 1
ATOM 638 O O . ASN A 1 80 ? -8.380 13.452 14.899 1.00 87.38 80 ASN A O 1
ATOM 642 N N . ASN A 1 81 ? -6.897 12.181 13.801 1.00 83.19 81 ASN A N 1
ATOM 643 C CA . ASN A 1 81 ? -5.701 13.029 13.930 1.00 83.19 81 ASN A CA 1
ATOM 644 C C . ASN A 1 81 ? -4.918 12.860 15.253 1.00 83.19 81 ASN A C 1
ATOM 646 O O . ASN A 1 81 ? -4.249 13.792 15.699 1.00 83.19 81 ASN A O 1
ATOM 650 N N . TRP A 1 82 ? -5.068 11.723 15.949 1.00 79.06 82 TRP A N 1
ATOM 651 C CA . TRP A 1 82 ? -4.478 11.510 17.285 1.00 79.06 82 TRP A CA 1
ATOM 652 C C . TRP A 1 82 ? -3.568 10.281 17.307 1.00 79.06 82 TRP A C 1
ATOM 654 O O . TRP A 1 82 ? -2.447 10.342 17.807 1.00 79.06 82 TRP A O 1
ATOM 664 N N . GLU A 1 83 ? -4.047 9.160 16.766 1.00 87.12 83 GLU A N 1
ATOM 665 C CA . GLU A 1 83 ? -3.388 7.860 16.887 1.00 87.12 83 GLU A CA 1
ATOM 666 C C . GLU A 1 83 ? -3.258 7.166 15.537 1.00 87.12 83 GLU A C 1
ATOM 668 O O . GLU A 1 83 ? -4.166 7.195 14.711 1.00 87.12 83 GLU A O 1
ATOM 673 N N . LYS A 1 84 ? -2.134 6.480 15.328 1.00 90.94 84 LYS A N 1
ATOM 674 C CA . LYS A 1 84 ? -1.925 5.645 14.146 1.00 90.94 84 LYS A CA 1
ATOM 675 C C . LYS A 1 84 ? -2.544 4.271 14.355 1.00 90.94 84 LYS A C 1
ATOM 677 O O . LYS A 1 84 ? -2.246 3.605 15.344 1.00 90.94 84 LYS A O 1
ATOM 682 N N . VAL A 1 85 ? -3.347 3.830 13.400 1.00 90.88 85 VAL A N 1
ATOM 683 C CA . VAL A 1 85 ? -3.961 2.500 13.381 1.00 90.88 85 VAL A CA 1
ATOM 684 C C . VAL A 1 85 ? -3.553 1.747 12.124 1.00 90.88 85 VAL A C 1
ATOM 686 O O . VAL A 1 85 ? -3.230 2.362 11.109 1.00 90.88 85 VAL A O 1
ATOM 689 N N . ARG A 1 86 ? -3.563 0.414 12.177 1.00 90.69 86 ARG A N 1
ATOM 690 C CA . ARG A 1 86 ? -3.186 -0.434 11.042 1.00 90.69 86 ARG A CA 1
ATOM 691 C C . ARG A 1 86 ? -4.230 -1.490 10.745 1.00 90.69 86 ARG A C 1
ATOM 693 O O . ARG A 1 86 ? -4.790 -2.111 11.652 1.00 90.69 86 ARG A O 1
ATOM 700 N N . PHE A 1 87 ? -4.435 -1.708 9.457 1.00 90.75 87 PHE A N 1
ATOM 701 C CA . PHE A 1 87 ? -5.300 -2.745 8.923 1.00 90.75 87 PHE A CA 1
ATOM 702 C C . PHE A 1 87 ? -4.439 -3.893 8.401 1.00 90.75 87 PHE A C 1
ATOM 704 O O . PHE A 1 87 ? -3.834 -3.779 7.339 1.00 90.75 87 PHE A O 1
ATOM 711 N N . GLU A 1 88 ? -4.397 -5.005 9.132 1.00 87.75 88 GLU A N 1
ATOM 712 C CA . GLU A 1 88 ? 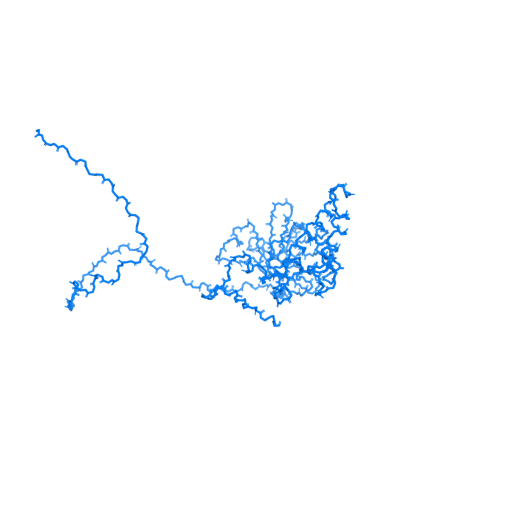-3.656 -6.203 8.722 1.00 87.75 88 GLU A CA 1
ATOM 713 C C . GLU A 1 88 ? -4.395 -6.968 7.617 1.00 87.75 88 GLU A C 1
ATOM 715 O O . GLU A 1 88 ? -5.625 -6.898 7.484 1.00 87.75 88 GLU A O 1
ATOM 720 N N . SER A 1 89 ? -3.643 -7.743 6.836 1.00 82.69 89 SER A N 1
ATOM 721 C CA . SER A 1 89 ? -4.163 -8.563 5.734 1.00 82.69 89 SER A CA 1
ATOM 722 C C . SER A 1 89 ? -5.071 -9.714 6.196 1.00 82.69 89 SER A C 1
ATOM 724 O O . SER A 1 89 ? -5.977 -10.125 5.464 1.00 82.69 89 SER A O 1
ATOM 726 N N . ASP A 1 90 ? -4.890 -10.181 7.432 1.00 81.31 90 ASP A N 1
ATOM 727 C CA . ASP A 1 90 ? -5.647 -11.262 8.074 1.00 81.31 90 ASP A CA 1
ATOM 728 C C . ASP A 1 90 ? -6.954 -10.795 8.758 1.00 81.31 90 ASP A C 1
ATOM 730 O O . ASP A 1 90 ? -7.680 -11.596 9.366 1.00 81.31 90 ASP A O 1
ATOM 734 N N . GLY A 1 91 ? -7.279 -9.502 8.646 1.00 84.69 91 GLY A N 1
ATOM 735 C CA . GLY A 1 91 ? -8.442 -8.884 9.283 1.00 84.69 91 GLY A CA 1
ATOM 736 C C . GLY A 1 91 ? -8.219 -8.488 10.743 1.00 84.69 91 GLY A C 1
ATOM 737 O O . GLY A 1 91 ? -9.189 -8.169 11.440 1.00 84.69 91 GLY A O 1
ATOM 738 N N . ILE A 1 92 ? -6.977 -8.512 11.237 1.00 86.56 92 ILE A N 1
ATOM 739 C CA . ILE A 1 92 ? -6.615 -7.908 12.521 1.00 86.56 92 ILE A CA 1
ATOM 740 C C . ILE A 1 92 ? -6.549 -6.387 12.373 1.00 86.56 92 ILE A C 1
ATOM 742 O O . ILE A 1 92 ? -6.078 -5.840 11.379 1.00 86.56 92 ILE A O 1
ATOM 746 N N . PHE A 1 93 ? -7.060 -5.690 13.383 1.00 88.62 93 PHE A N 1
ATOM 747 C CA . PHE A 1 93 ? -6.947 -4.243 13.487 1.00 88.62 93 PHE A CA 1
ATOM 748 C C . PHE A 1 93 ? -5.997 -3.907 14.632 1.00 88.62 93 PHE A C 1
ATOM 750 O O . PHE A 1 93 ? -6.269 -4.260 15.782 1.00 88.62 93 PHE A O 1
ATOM 757 N N . ILE A 1 94 ? -4.880 -3.252 14.320 1.00 86.56 94 ILE A N 1
ATOM 758 C CA . ILE A 1 94 ? -3.905 -2.820 15.321 1.00 86.56 94 ILE A CA 1
ATOM 759 C C . ILE A 1 94 ? -4.195 -1.367 15.663 1.00 86.56 94 ILE A C 1
ATOM 761 O O . ILE A 1 94 ? -4.185 -0.494 14.798 1.00 86.56 94 ILE A O 1
ATOM 765 N N . ALA A 1 95 ? -4.420 -1.113 16.944 1.00 86.31 95 ALA A N 1
ATOM 766 C CA . ALA A 1 95 ? -4.583 0.222 17.489 1.00 86.31 95 ALA A CA 1
ATOM 767 C C . ALA A 1 95 ? -3.796 0.325 18.797 1.00 86.31 95 ALA A C 1
ATOM 769 O O . ALA A 1 95 ? -3.717 -0.674 19.518 1.00 86.31 95 ALA A O 1
ATOM 770 N N . PRO A 1 96 ? -3.265 1.506 19.150 1.00 78.06 96 PRO A N 1
ATOM 771 C CA . PRO A 1 96 ? -2.422 1.714 20.324 1.00 78.06 96 PRO A CA 1
ATOM 772 C C . PRO A 1 96 ? -3.243 1.766 21.627 1.00 78.06 96 PRO A C 1
ATOM 774 O O . PRO A 1 96 ? -3.032 2.596 22.498 1.00 78.06 96 PRO A O 1
ATOM 777 N N . THR A 1 97 ? -4.184 0.838 21.780 1.00 76.44 97 THR A N 1
ATOM 778 C CA . THR A 1 97 ? -4.998 0.670 22.982 1.00 76.44 97 THR A CA 1
ATOM 779 C C . THR A 1 97 ? -4.669 -0.668 23.630 1.00 76.44 97 THR A C 1
ATOM 781 O O . THR A 1 97 ? -4.448 -1.666 22.938 1.00 76.44 97 THR A O 1
ATOM 784 N N . ASP A 1 98 ? -4.675 -0.713 24.964 1.00 71.19 98 ASP A N 1
ATOM 785 C CA . ASP A 1 98 ? -4.324 -1.917 25.735 1.00 71.19 98 ASP A CA 1
ATOM 786 C C . ASP A 1 98 ? -5.154 -3.147 25.337 1.00 71.19 98 ASP A C 1
ATOM 788 O O . ASP A 1 98 ? -4.680 -4.279 25.392 1.00 71.19 98 ASP A O 1
ATOM 792 N N . GLU A 1 99 ? -6.394 -2.934 24.892 1.00 73.69 99 GLU A N 1
ATOM 793 C CA . GLU A 1 99 ? -7.308 -4.006 24.490 1.00 73.69 99 GLU A CA 1
ATOM 794 C C . GLU A 1 99 ? -6.914 -4.664 23.158 1.00 73.69 99 GLU A C 1
ATOM 796 O O . GLU A 1 99 ? -7.167 -5.861 2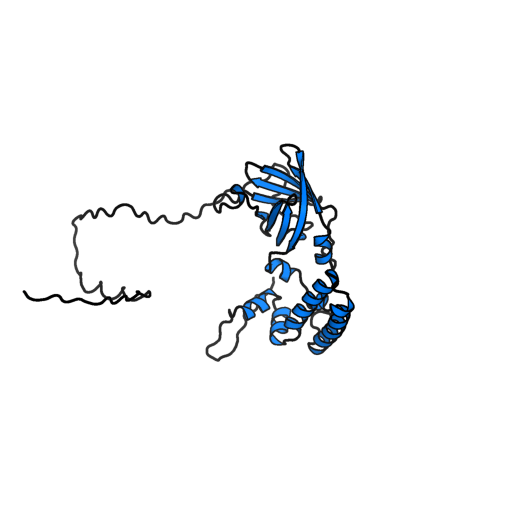2.974 1.00 73.69 99 GLU A O 1
ATOM 801 N N . CYS A 1 100 ? -6.290 -3.901 22.252 1.00 75.62 100 CYS A N 1
ATOM 802 C CA . CYS A 1 100 ? -5.834 -4.373 20.943 1.00 75.62 100 CYS A CA 1
ATOM 803 C C . CYS A 1 100 ? -4.378 -4.861 20.964 1.00 75.62 100 CYS A C 1
ATOM 805 O O . CYS A 1 100 ? -4.044 -5.789 20.233 1.00 75.62 100 CYS A O 1
ATOM 807 N N . ASN A 1 101 ? -3.532 -4.276 21.818 1.00 65.75 101 ASN A N 1
ATOM 808 C CA . ASN A 1 101 ? -2.099 -4.583 21.885 1.00 65.75 101 ASN A CA 1
ATOM 809 C C . ASN A 1 101 ? -1.759 -5.834 22.704 1.00 65.75 101 ASN A C 1
ATOM 811 O O . ASN A 1 101 ? -0.635 -6.331 22.642 1.00 65.75 101 ASN A O 1
ATOM 815 N N . GLN A 1 102 ? -2.703 -6.362 23.485 1.00 61.72 102 GLN A N 1
ATOM 816 C CA . GLN A 1 102 ? -2.448 -7.556 24.279 1.00 61.72 102 GLN A CA 1
ATOM 817 C C . GLN A 1 102 ? -2.443 -8.817 23.392 1.00 61.72 102 GLN A C 1
ATOM 819 O O . GLN A 1 102 ? -3.459 -9.141 22.763 1.00 61.72 102 GLN A O 1
ATOM 824 N N . PRO A 1 103 ? -1.341 -9.598 23.387 1.00 55.88 103 PRO A N 1
ATOM 825 C CA . PRO A 1 103 ? -1.215 -10.794 22.550 1.00 55.88 103 PRO A CA 1
ATOM 826 C C . PRO A 1 103 ? -2.267 -11.859 22.882 1.00 55.88 103 PRO A C 1
ATOM 828 O O . PRO A 1 103 ? -2.590 -12.685 22.035 1.00 55.88 103 PRO A O 1
ATOM 831 N N . GLN A 1 104 ? -2.834 -11.806 24.092 1.00 53.00 104 GLN A N 1
ATOM 832 C CA . GLN A 1 104 ? -3.829 -12.755 24.586 1.00 53.00 104 GLN A CA 1
ATOM 833 C C . GLN A 1 104 ? -5.278 -12.382 24.251 1.00 53.00 104 GLN A C 1
ATOM 835 O O . GLN A 1 104 ? -6.166 -13.223 24.384 1.00 53.00 104 GLN A O 1
ATOM 840 N N . THR A 1 105 ? -5.552 -11.146 23.827 1.00 56.06 105 THR A N 1
ATOM 841 C CA . THR A 1 105 ? -6.922 -10.719 23.533 1.00 56.06 105 THR A CA 1
ATOM 842 C C . THR A 1 105 ? -7.191 -10.655 22.040 1.00 56.06 105 THR A C 1
ATOM 844 O O . THR A 1 105 ? -8.249 -11.147 21.663 1.00 56.06 105 THR A O 1
ATOM 847 N N . LYS A 1 106 ? -6.301 -10.100 21.192 1.00 60.28 106 LYS A N 1
ATOM 848 C CA . LYS A 1 106 ? -6.532 -9.887 19.734 1.00 60.28 106 LYS A CA 1
ATOM 849 C C . LYS A 1 106 ? -8.016 -9.617 19.397 1.00 60.28 106 LYS A C 1
ATOM 851 O O . LYS A 1 106 ? -8.586 -10.177 18.460 1.00 60.28 106 LYS A O 1
ATOM 856 N N . GLN A 1 107 ? -8.677 -8.810 20.235 1.00 67.38 107 GLN A N 1
ATOM 857 C CA . GLN A 1 107 ? -10.128 -8.589 20.172 1.00 67.38 107 GLN A CA 1
ATOM 858 C C . GLN A 1 107 ? -10.483 -7.604 19.061 1.00 67.38 107 GLN A C 1
ATOM 860 O O . GLN A 1 107 ? -11.656 -7.463 18.715 1.00 67.38 107 GLN A O 1
ATOM 865 N N . CYS A 1 108 ? -9.467 -6.938 18.516 1.00 86.00 108 CYS A N 1
ATOM 866 C CA . CYS A 1 108 ? -9.621 -5.921 17.508 1.00 86.00 108 CYS A CA 1
ATOM 867 C C . CYS A 1 108 ? -9.514 -6.536 16.119 1.00 86.00 108 CYS A C 1
ATOM 869 O O . CYS A 1 108 ? -8.492 -7.104 15.731 1.00 86.00 108 CYS A O 1
ATOM 871 N N . ARG A 1 109 ? -10.627 -6.473 15.396 1.00 87.50 109 ARG A N 1
ATOM 872 C CA . ARG A 1 109 ? -10.778 -7.037 14.058 1.00 87.50 109 ARG A CA 1
ATOM 873 C C . ARG A 1 109 ? -11.511 -6.057 13.180 1.00 87.50 109 ARG A C 1
ATOM 875 O O . ARG A 1 109 ? -12.389 -5.335 13.652 1.00 87.50 109 ARG A O 1
ATOM 882 N N . TRP A 1 110 ? -11.203 -6.101 11.899 1.00 90.31 110 TRP A N 1
ATOM 883 C CA . TRP A 1 110 ? -11.936 -5.357 10.898 1.00 90.31 110 TRP A CA 1
ATOM 884 C C . TRP A 1 110 ? -12.487 -6.294 9.825 1.00 90.31 110 TRP A C 1
ATOM 886 O O . TRP A 1 110 ? -12.014 -7.414 9.629 1.00 90.31 110 TRP A O 1
ATOM 896 N N . SER A 1 111 ? -13.562 -5.861 9.186 1.00 90.94 111 SER A N 1
ATOM 897 C CA . SER A 1 111 ? -14.156 -6.519 8.027 1.00 90.94 111 SER A CA 1
ATOM 898 C C . SER A 1 111 ? -14.751 -5.466 7.109 1.00 90.94 111 SER A C 1
ATOM 900 O O . SER A 1 111 ? -14.950 -4.320 7.516 1.00 90.94 111 SER A O 1
ATOM 902 N N . ALA A 1 112 ? -15.016 -5.845 5.867 1.00 90.56 112 ALA A N 1
ATOM 903 C CA . ALA A 1 112 ? -15.616 -4.952 4.897 1.00 90.56 112 ALA A CA 1
ATOM 904 C C . ALA A 1 112 ? -16.628 -5.699 4.035 1.00 90.56 112 ALA A C 1
ATOM 906 O O . ALA A 1 112 ? -16.365 -6.819 3.590 1.00 90.56 112 ALA A O 1
ATOM 907 N N . ASP A 1 113 ? -17.756 -5.044 3.784 1.00 88.06 113 ASP A N 1
ATOM 908 C CA . ASP A 1 113 ? -18.834 -5.560 2.950 1.00 88.06 113 ASP A CA 1
ATOM 909 C C . ASP A 1 113 ? -18.704 -5.075 1.499 1.00 88.06 113 ASP A C 1
ATOM 911 O O . ASP A 1 113 ? -18.054 -4.072 1.200 1.00 88.06 113 ASP A O 1
ATOM 915 N N . LYS A 1 114 ? -19.416 -5.749 0.587 1.00 83.50 114 LYS A N 1
ATOM 916 C CA . LYS A 1 114 ? -19.492 -5.398 -0.846 1.00 83.50 114 LYS A CA 1
ATOM 917 C C . LYS A 1 114 ? -20.001 -3.977 -1.127 1.00 83.50 114 LYS A C 1
ATOM 919 O O . LYS A 1 114 ? -19.776 -3.442 -2.202 1.00 83.50 114 LYS A O 1
ATOM 924 N N . GLU A 1 115 ? -20.720 -3.389 -0.175 1.00 83.31 115 GLU A N 1
ATOM 925 C CA . GLU A 1 115 ? -21.312 -2.046 -0.259 1.00 83.31 115 GLU A CA 1
ATOM 926 C C . GLU A 1 115 ? -20.324 -0.935 0.137 1.00 83.31 115 GLU A C 1
ATOM 928 O O . GLU A 1 115 ? -20.700 0.234 0.205 1.00 83.31 115 GLU A O 1
ATOM 933 N N . GLY A 1 116 ? -19.078 -1.296 0.460 1.00 84.50 116 GLY A N 1
ATOM 934 C CA . GLY A 1 116 ? -18.042 -0.362 0.898 1.00 84.50 116 GLY A CA 1
ATOM 935 C C . GLY A 1 116 ? -18.145 0.063 2.362 1.00 84.50 116 GLY A C 1
ATOM 936 O O . GLY A 1 116 ? -17.445 0.976 2.789 1.00 84.50 116 GLY A O 1
ATOM 937 N N . ASN A 1 117 ? -18.999 -0.596 3.150 1.00 90.69 117 ASN A N 1
ATOM 938 C CA . ASN A 1 117 ? -19.008 -0.441 4.602 1.00 90.69 117 ASN A CA 1
ATOM 939 C C . ASN A 1 117 ? -17.822 -1.197 5.207 1.00 90.69 117 ASN A C 1
ATOM 941 O O . ASN A 1 117 ? -17.683 -2.399 4.982 1.00 90.69 117 ASN A O 1
ATOM 945 N N . ILE A 1 118 ? -17.027 -0.518 6.025 1.00 91.94 118 ILE A N 1
ATOM 946 C CA . ILE A 1 118 ? -15.943 -1.108 6.807 1.00 91.94 118 ILE A CA 1
ATOM 947 C C . ILE A 1 118 ? -16.376 -1.124 8.277 1.00 91.94 118 ILE A C 1
ATOM 949 O O . ILE A 1 118 ? -16.796 -0.111 8.842 1.00 91.94 118 ILE A O 1
ATOM 953 N N . TYR A 1 119 ? -16.282 -2.290 8.904 1.00 91.56 119 TYR A N 1
ATOM 954 C CA . TYR A 1 119 ? -16.671 -2.531 10.287 1.00 91.56 119 TYR A CA 1
ATOM 955 C C . TYR A 1 119 ? -15.438 -2.821 11.119 1.00 91.56 119 TYR A C 1
ATOM 957 O O . TYR A 1 119 ? -14.724 -3.783 10.847 1.00 91.56 119 TYR A O 1
ATOM 965 N N . ILE A 1 120 ? -15.215 -2.026 12.160 1.00 91.19 120 ILE A N 1
ATOM 966 C CA . ILE A 1 120 ? -14.028 -2.133 13.009 1.00 91.19 120 ILE A CA 1
ATOM 967 C C . ILE A 1 120 ? -14.482 -2.396 14.436 1.00 91.19 120 ILE A C 1
ATOM 969 O O . ILE A 1 120 ? -15.171 -1.588 15.061 1.00 91.19 120 ILE A O 1
ATOM 973 N N . MET A 1 121 ? -14.110 -3.557 14.953 1.00 87.62 121 MET A N 1
ATOM 974 C CA . MET A 1 121 ? -14.260 -3.891 16.358 1.00 87.62 121 MET A CA 1
ATOM 975 C C . MET A 1 121 ? -13.043 -3.359 17.096 1.00 87.62 121 MET A C 1
ATOM 977 O O . MET A 1 121 ? -11.950 -3.887 16.936 1.00 87.62 121 MET A O 1
ATOM 981 N N . TRP A 1 122 ? -13.231 -2.322 17.903 1.00 86.25 122 TRP A N 1
ATOM 982 C CA . TRP A 1 122 ? -12.163 -1.697 18.673 1.00 86.25 122 TRP A CA 1
ATOM 983 C C . TRP A 1 122 ? -12.343 -2.037 20.150 1.00 86.25 122 TRP A C 1
ATOM 985 O O . TRP A 1 122 ? -12.856 -1.252 20.951 1.00 86.25 122 TRP A O 1
ATOM 995 N N . GLY A 1 123 ? -11.977 -3.269 20.495 1.00 79.88 123 GLY A N 1
ATOM 996 C CA . GLY A 1 123 ? -12.061 -3.768 21.862 1.00 79.88 123 GLY A CA 1
ATOM 997 C C . GLY A 1 123 ? -13.475 -3.724 22.461 1.00 79.88 123 GLY A C 1
ATOM 998 O O . GLY A 1 123 ? -14.490 -3.559 21.778 1.00 79.88 123 GLY A O 1
ATOM 999 N N . LYS A 1 124 ? -13.550 -3.898 23.778 1.00 74.50 124 LYS A N 1
ATOM 1000 C CA . LYS A 1 124 ? -14.792 -3.855 24.559 1.00 74.50 124 LYS A CA 1
ATOM 1001 C C . LYS A 1 124 ? -15.188 -2.422 24.893 1.00 74.50 124 LYS A C 1
ATOM 1003 O O . LYS A 1 124 ? -16.379 -2.100 24.870 1.00 74.50 124 LYS A O 1
ATOM 1008 N N . LYS A 1 125 ? -14.218 -1.554 25.202 1.00 74.62 125 LYS A N 1
ATOM 1009 C CA . LYS A 1 125 ? -14.497 -0.168 25.601 1.00 74.62 125 LYS A CA 1
ATOM 1010 C C . LYS A 1 125 ? -14.946 0.700 24.445 1.00 74.62 125 LYS A C 1
ATOM 1012 O O . LYS A 1 125 ? -15.903 1.431 24.642 1.00 74.62 125 LYS A O 1
ATOM 1017 N N . SER A 1 126 ? -14.351 0.600 23.264 1.00 77.75 126 SER A N 1
ATOM 1018 C CA . SER A 1 126 ? -14.757 1.448 22.134 1.00 77.75 126 SER A CA 1
ATOM 1019 C C . SER A 1 126 ? -15.837 0.764 21.285 1.00 77.75 126 SER A C 1
ATOM 1021 O O . SER A 1 126 ? -16.758 1.408 20.793 1.00 77.75 126 SER A O 1
ATOM 1023 N N . GLY A 1 127 ? -15.837 -0.567 21.206 1.00 84.00 127 GLY A N 1
ATOM 1024 C CA . GLY A 1 127 ? -16.904 -1.316 20.545 1.00 84.00 127 GLY A CA 1
ATOM 1025 C C . GLY A 1 127 ? -16.866 -1.186 19.020 1.00 84.00 127 GLY A C 1
ATOM 1026 O O . GLY A 1 127 ? -15.797 -1.092 18.419 1.00 84.00 127 GLY A O 1
ATOM 1027 N N . LEU A 1 128 ? -18.035 -1.254 18.377 1.00 89.25 128 LEU A N 1
ATOM 1028 C CA . LEU A 1 128 ? -18.137 -1.312 16.918 1.00 89.25 128 LEU A CA 1
ATOM 1029 C C . LEU A 1 128 ? -18.144 0.084 16.287 1.00 89.25 128 LEU A C 1
ATOM 1031 O O . LEU A 1 128 ? -18.989 0.918 16.611 1.00 89.25 128 LEU A O 1
ATOM 1035 N N . HIS A 1 129 ? -17.270 0.276 15.310 1.00 90.56 129 HIS A N 1
ATOM 1036 C CA . HIS A 1 129 ? -17.229 1.445 14.443 1.00 90.56 129 HIS A CA 1
ATOM 1037 C C . HIS A 1 129 ? -17.663 1.033 13.043 1.00 90.56 129 HIS A C 1
ATOM 1039 O O . HIS A 1 129 ? -17.345 -0.070 12.587 1.00 90.56 129 HIS A O 1
ATOM 1045 N N . ARG A 1 130 ? -18.408 1.910 12.372 1.00 92.50 130 ARG A N 1
ATOM 1046 C CA . ARG A 1 130 ? -18.766 1.748 10.962 1.00 92.50 130 ARG A CA 1
ATOM 1047 C C . ARG A 1 130 ? -18.214 2.938 10.202 1.00 92.50 130 ARG A C 1
ATOM 1049 O O . ARG A 1 130 ? -18.615 4.064 10.486 1.00 92.50 130 ARG A O 1
ATOM 1056 N N . VAL A 1 131 ? -17.351 2.662 9.235 1.00 93.56 131 VAL A N 1
ATOM 1057 C CA . VAL A 1 131 ? -16.680 3.671 8.415 1.00 93.56 131 VAL A CA 1
ATOM 1058 C C . VAL A 1 131 ? -16.906 3.384 6.939 1.00 93.56 131 VAL A C 1
ATOM 1060 O O . VAL A 1 131 ? -17.189 2.247 6.555 1.00 93.56 131 VAL A O 1
ATOM 1063 N N . LYS A 1 132 ? -16.819 4.421 6.117 1.00 93.50 132 LYS A N 1
ATOM 1064 C CA . LYS A 1 132 ? -16.874 4.347 4.662 1.00 93.50 132 LYS A CA 1
ATOM 1065 C C . LYS A 1 132 ? -15.771 5.219 4.069 1.00 93.50 132 LYS A C 1
ATOM 1067 O O . LYS A 1 132 ? -15.530 6.304 4.600 1.00 93.50 132 LYS A O 1
ATOM 1072 N N . PRO A 1 133 ? -15.119 4.770 2.990 1.00 92.94 133 PRO A N 1
ATOM 1073 C CA . PRO A 1 133 ? -14.257 5.642 2.217 1.00 92.94 133 PRO A CA 1
ATOM 1074 C C . PRO A 1 133 ? -15.099 6.665 1.449 1.00 92.94 133 PRO A C 1
ATOM 1076 O O . PRO A 1 133 ? -16.216 6.355 1.030 1.00 92.94 133 PRO A O 1
ATOM 1079 N N . ASP A 1 134 ? -14.552 7.861 1.255 1.00 89.81 134 ASP A N 1
ATOM 1080 C CA . ASP A 1 134 ? -15.136 8.889 0.384 1.00 89.81 134 ASP A CA 1
ATOM 1081 C C . ASP A 1 134 ? -15.289 8.388 -1.065 1.00 89.81 134 ASP A C 1
ATOM 1083 O O . ASP A 1 134 ? -16.355 8.484 -1.672 1.00 89.81 134 ASP A O 1
ATOM 1087 N N . HIS A 1 135 ? -14.250 7.732 -1.581 1.00 87.06 135 HIS A N 1
ATOM 1088 C CA . HIS A 1 135 ? -14.271 7.048 -2.868 1.00 87.06 135 HIS A CA 1
ATOM 1089 C C . HIS A 1 135 ? -13.497 5.730 -2.794 1.00 87.06 135 HIS A C 1
ATOM 1091 O O . HIS A 1 135 ? -12.592 5.558 -1.977 1.00 87.06 135 HIS A O 1
ATOM 1097 N N . ILE A 1 136 ? -13.886 4.771 -3.637 1.00 83.81 136 ILE A N 1
ATOM 1098 C CA . ILE A 1 136 ? -13.189 3.490 -3.757 1.00 83.81 136 ILE A CA 1
ATOM 1099 C C . ILE A 1 136 ? -12.169 3.638 -4.887 1.00 83.81 136 ILE A C 1
ATOM 1101 O O . ILE A 1 136 ? -12.579 3.911 -6.015 1.00 83.81 136 ILE A O 1
ATOM 1105 N N . PRO A 1 137 ? -10.872 3.473 -4.603 1.00 80.44 137 PRO A N 1
ATOM 1106 C CA . PRO A 1 137 ? -9.837 3.580 -5.619 1.00 80.44 137 PRO A CA 1
ATOM 1107 C C . PRO A 1 137 ? -9.929 2.402 -6.601 1.00 80.44 137 PRO A C 1
ATOM 1109 O O . PRO A 1 137 ? -10.323 1.290 -6.221 1.00 80.44 137 PRO A O 1
ATOM 1112 N N . ASN A 1 138 ? -9.589 2.638 -7.867 1.00 75.62 138 ASN A N 1
ATOM 1113 C CA . ASN A 1 138 ? -9.677 1.614 -8.904 1.00 75.62 138 ASN A CA 1
ATOM 1114 C C . ASN A 1 138 ? -8.439 0.710 -8.889 1.00 75.62 138 ASN A C 1
ATOM 1116 O O . ASN A 1 138 ? -7.388 1.082 -9.396 1.00 75.62 138 ASN A O 1
ATOM 1120 N N . MET A 1 139 ? -8.568 -0.488 -8.315 1.00 65.88 139 MET A N 1
ATOM 1121 C CA . MET A 1 139 ? -7.455 -1.443 -8.196 1.00 65.88 139 MET A CA 1
ATOM 1122 C C . MET A 1 139 ? -6.876 -1.916 -9.534 1.00 65.88 139 MET A C 1
ATOM 1124 O O . MET A 1 139 ? -5.818 -2.535 -9.528 1.00 65.88 139 MET A O 1
ATOM 1128 N N . GLU A 1 140 ? -7.580 -1.699 -10.646 1.00 64.00 140 GLU A N 1
ATOM 1129 C CA . GLU A 1 140 ? -7.128 -2.094 -11.984 1.00 64.00 140 GLU A CA 1
ATOM 1130 C C . GLU A 1 140 ? -6.220 -1.041 -12.639 1.00 64.00 140 GLU A C 1
ATOM 1132 O O . GLU A 1 140 ? -5.604 -1.336 -13.659 1.00 64.00 140 GLU A O 1
ATOM 1137 N N . ASP A 1 141 ? -6.115 0.162 -12.063 1.00 61.94 141 ASP A N 1
ATOM 1138 C CA . ASP A 1 141 ? -5.275 1.232 -12.600 1.00 61.94 141 ASP A CA 1
ATOM 1139 C C . ASP A 1 141 ? -3.850 1.169 -12.023 1.00 61.94 141 ASP A C 1
ATOM 1141 O O . ASP A 1 141 ? -3.652 1.114 -10.808 1.00 61.94 141 ASP A O 1
ATOM 1145 N N . ASP A 1 142 ? -2.838 1.282 -12.890 1.00 55.19 142 ASP A N 1
ATOM 1146 C CA . ASP A 1 142 ? -1.412 1.272 -12.511 1.00 55.19 142 ASP A CA 1
ATOM 1147 C C . ASP A 1 142 ? -1.034 2.399 -11.518 1.00 55.19 142 ASP A C 1
ATOM 1149 O O . ASP A 1 142 ? -0.051 2.308 -10.778 1.00 55.19 142 ASP A O 1
ATOM 1153 N N . ASP A 1 143 ? -1.823 3.477 -11.468 1.00 57.91 143 ASP A N 1
ATOM 1154 C CA . ASP A 1 143 ? -1.628 4.619 -10.568 1.00 57.91 143 ASP A CA 1
ATOM 1155 C C . ASP A 1 143 ? -2.406 4.481 -9.232 1.00 57.91 143 ASP A C 1
ATOM 1157 O O . ASP A 1 143 ? -2.370 5.397 -8.414 1.00 57.91 143 ASP A O 1
ATOM 1161 N N . PHE A 1 144 ? -3.037 3.338 -8.938 1.00 64.88 144 PHE A N 1
ATOM 1162 C CA . PHE A 1 144 ? -3.867 3.093 -7.745 1.00 64.88 144 PHE A CA 1
ATOM 1163 C C . PHE A 1 144 ? -3.279 3.579 -6.403 1.00 64.88 144 PHE A C 1
ATOM 1165 O O . PHE A 1 144 ? -3.953 4.198 -5.578 1.00 64.88 144 PHE A O 1
ATOM 1172 N N . GLU A 1 145 ? -1.996 3.308 -6.153 1.00 64.62 145 GLU A N 1
ATOM 1173 C CA . GLU A 1 145 ? -1.330 3.718 -4.909 1.00 64.62 145 GLU A CA 1
ATOM 1174 C C . GLU A 1 145 ? -1.168 5.246 -4.771 1.00 64.62 145 GLU A C 1
ATOM 1176 O O . GLU A 1 145 ? -0.850 5.738 -3.686 1.00 64.62 145 GLU A O 1
ATOM 1181 N N . LEU A 1 146 ? -1.343 6.001 -5.860 1.00 64.25 146 LEU A N 1
ATOM 1182 C CA . LEU A 1 146 ? -1.351 7.464 -5.858 1.00 64.25 146 LEU A CA 1
ATOM 1183 C C . LEU A 1 146 ? -2.695 8.043 -5.418 1.00 64.25 146 LEU A C 1
ATOM 1185 O O . LEU A 1 146 ? -2.714 9.180 -4.949 1.00 64.25 146 LEU A O 1
ATOM 1189 N N . ASP A 1 147 ? -3.776 7.268 -5.515 1.00 69.94 147 ASP A N 1
ATOM 1190 C CA . ASP A 1 147 ? -5.099 7.673 -5.038 1.00 69.94 147 ASP A CA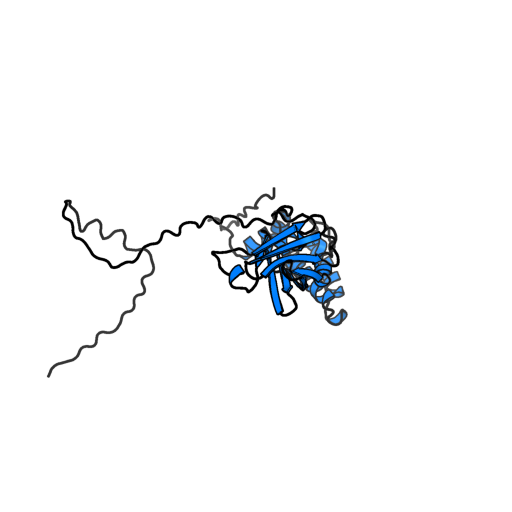 1
ATOM 1191 C C . ASP A 1 147 ? -5.258 7.433 -3.537 1.00 69.94 147 ASP A C 1
ATOM 1193 O O . ASP A 1 147 ? -5.971 8.178 -2.869 1.00 69.94 147 ASP A O 1
ATOM 1197 N N . LEU A 1 148 ? -4.536 6.454 -2.974 1.00 78.62 148 LEU A N 1
ATOM 1198 C CA . LEU A 1 148 ? -4.600 6.113 -1.547 1.00 78.62 148 LEU A CA 1
ATOM 1199 C C . LEU A 1 148 ? -4.489 7.319 -0.589 1.00 78.62 148 LEU A C 1
ATOM 1201 O O . LEU A 1 148 ? -5.305 7.403 0.328 1.00 78.62 148 LEU A O 1
ATOM 1205 N N . PRO A 1 149 ? -3.554 8.276 -0.778 1.00 79.00 149 PRO A N 1
ATOM 1206 C CA . PRO A 1 149 ? -3.434 9.458 0.078 1.00 79.00 149 PRO A CA 1
ATOM 1207 C C . PRO A 1 149 ? -4.623 10.418 0.011 1.00 79.00 149 PRO A C 1
ATOM 1209 O O . PRO A 1 149 ? -4.802 11.212 0.929 1.00 79.00 149 PRO A O 1
ATOM 1212 N N . ASN A 1 150 ? -5.420 10.365 -1.057 1.00 81.88 150 ASN A N 1
ATOM 1213 C CA . ASN A 1 150 ? -6.582 11.233 -1.241 1.00 81.88 150 ASN A CA 1
ATOM 1214 C C . ASN A 1 150 ? -7.857 10.628 -0.640 1.00 81.88 150 ASN A C 1
ATOM 1216 O O . ASN A 1 150 ? -8.896 11.289 -0.607 1.00 81.88 150 ASN A O 1
ATOM 1220 N N . ILE A 1 151 ? -7.799 9.386 -0.156 1.00 88.50 151 ILE A N 1
ATOM 1221 C CA . ILE A 1 151 ? -8.945 8.718 0.448 1.00 88.50 151 ILE A CA 1
ATOM 1222 C C . ILE A 1 151 ? -9.011 9.060 1.927 1.00 88.50 151 ILE A C 1
ATOM 1224 O O . ILE A 1 151 ? -8.045 8.923 2.679 1.00 88.50 151 ILE A O 1
ATOM 1228 N N . THR A 1 152 ? -10.210 9.420 2.362 1.00 90.62 152 THR A N 1
ATOM 1229 C CA . THR A 1 152 ? -10.534 9.588 3.773 1.00 90.62 152 THR A CA 1
ATOM 1230 C C . THR A 1 152 ? -11.606 8.587 4.174 1.00 90.62 152 THR A C 1
ATOM 1232 O O . THR A 1 152 ? -12.532 8.296 3.411 1.00 90.62 152 THR A O 1
ATOM 1235 N N . LEU A 1 153 ? -11.463 8.017 5.367 1.00 92.50 153 LEU A N 1
ATOM 1236 C CA . LEU A 1 153 ? -12.466 7.151 5.971 1.00 92.50 153 LEU A CA 1
ATOM 1237 C C . LEU A 1 153 ? -13.297 7.984 6.934 1.00 92.50 153 LEU A C 1
ATOM 1239 O O . LEU A 1 153 ? -12.790 8.461 7.944 1.00 92.50 153 LEU A O 1
ATOM 1243 N N . THR A 1 154 ? -14.586 8.114 6.657 1.00 92.94 154 THR A N 1
ATOM 1244 C CA . THR A 1 154 ? -15.519 8.824 7.532 1.00 92.94 154 THR A CA 1
ATOM 1245 C C . THR A 1 154 ? -16.543 7.855 8.091 1.00 92.94 154 THR A C 1
ATOM 1247 O O . THR A 1 154 ? -16.897 6.847 7.474 1.00 92.94 154 THR A O 1
ATOM 1250 N N . GLY A 1 155 ? -17.018 8.108 9.301 1.00 92.25 155 GLY A N 1
ATOM 1251 C CA . GLY A 1 155 ? -17.981 7.207 9.906 1.00 92.25 155 GLY A CA 1
ATOM 1252 C C . GLY A 1 155 ? -18.444 7.632 11.277 1.00 92.25 155 GLY A C 1
ATOM 1253 O O . GLY A 1 155 ? -18.319 8.784 11.678 1.00 92.25 155 GLY A O 1
ATOM 1254 N N . GLU A 1 156 ? -18.956 6.651 12.007 1.00 92.00 156 GLU A N 1
ATOM 1255 C CA . GLU A 1 156 ? -19.429 6.850 13.367 1.00 92.00 156 GLU A CA 1
ATOM 1256 C C . GLU A 1 156 ? -19.216 5.601 14.225 1.00 92.00 156 GLU A C 1
ATOM 1258 O O . GLU A 1 156 ? -19.271 4.449 13.756 1.00 92.00 156 GLU A O 1
ATOM 1263 N N . ARG A 1 157 ? -19.022 5.828 15.521 1.00 91.00 157 ARG A N 1
ATOM 1264 C CA . ARG A 1 157 ? -19.058 4.777 16.532 1.00 91.00 157 ARG A CA 1
ATOM 1265 C C . ARG A 1 157 ? -20.508 4.401 16.823 1.00 91.00 157 ARG A C 1
ATOM 1267 O O . ARG A 1 157 ? -21.336 5.239 17.152 1.00 91.00 157 ARG A O 1
ATOM 1274 N N . LYS A 1 158 ? -20.849 3.113 16.732 1.00 88.69 158 LYS A N 1
ATOM 1275 C CA . LYS A 1 158 ? -22.251 2.657 16.821 1.00 88.69 158 LYS A CA 1
ATOM 1276 C C . LYS A 1 158 ? -22.893 2.804 18.199 1.00 88.69 158 LYS A C 1
ATOM 1278 O O . LYS A 1 158 ? -24.111 2.707 18.294 1.00 88.69 158 LYS A O 1
ATOM 1283 N N . ARG A 1 159 ? -22.100 2.969 19.259 1.00 85.69 159 ARG A N 1
ATOM 1284 C CA . ARG A 1 159 ? -22.607 3.052 20.634 1.00 85.69 159 ARG A CA 1
ATOM 1285 C C . ARG A 1 159 ? -23.225 4.413 20.948 1.00 85.69 159 ARG A C 1
ATOM 1287 O O . ARG A 1 159 ? -24.271 4.460 21.582 1.00 85.69 159 ARG A O 1
ATOM 1294 N N . ASP A 1 160 ? -22.551 5.481 20.551 1.00 87.06 160 ASP A N 1
ATOM 1295 C CA . ASP A 1 160 ? -22.853 6.867 20.920 1.00 87.06 160 ASP A CA 1
ATOM 1296 C C . ASP A 1 160 ? -23.009 7.799 19.717 1.00 87.06 160 ASP A C 1
ATOM 1298 O O . ASP A 1 160 ? -23.455 8.928 19.887 1.00 87.06 160 ASP A O 1
ATOM 1302 N N . GLY A 1 161 ? -22.684 7.334 18.510 1.00 87.06 161 GLY A N 1
ATOM 1303 C CA . GLY A 1 161 ? -22.736 8.151 17.303 1.00 87.06 161 GLY A CA 1
ATOM 1304 C C . GLY A 1 161 ? -21.586 9.149 17.207 1.00 87.06 161 GLY A C 1
ATOM 1305 O O . GLY A 1 161 ? -21.699 10.108 16.451 1.00 87.06 161 GLY A O 1
ATOM 1306 N N . GLU A 1 162 ? -20.496 8.960 17.962 1.00 86.50 162 GLU A N 1
ATOM 1307 C CA . GLU A 1 162 ? -19.339 9.849 17.854 1.00 86.50 162 GLU A CA 1
ATOM 1308 C C . GLU A 1 162 ? -18.771 9.765 16.426 1.00 86.50 162 GLU A C 1
ATOM 1310 O O . GLU A 1 162 ? -18.481 8.651 15.959 1.00 86.50 162 GLU A O 1
ATOM 1315 N N . PRO A 1 163 ? -18.650 10.902 15.713 1.00 89.69 163 PRO A N 1
ATOM 1316 C CA . PRO A 1 163 ? -18.105 10.909 14.370 1.00 89.69 163 PRO A CA 1
ATOM 1317 C C . PRO A 1 163 ? -16.633 10.521 14.420 1.00 89.69 163 PRO A C 1
ATOM 1319 O O . PRO A 1 163 ? -15.907 10.848 15.359 1.00 89.69 163 PRO A O 1
ATOM 1322 N N . LEU A 1 164 ? -16.193 9.827 13.383 1.00 90.06 164 LEU A N 1
ATOM 1323 C CA . LEU A 1 164 ? -14.798 9.464 13.212 1.00 90.06 164 LEU A CA 1
ATOM 1324 C C . LEU A 1 164 ? -14.323 9.865 11.824 1.00 90.06 164 LEU A C 1
ATOM 1326 O O . LEU A 1 164 ? -15.079 9.822 10.847 1.00 90.06 164 LEU A O 1
ATOM 1330 N N . HIS A 1 165 ? -13.042 10.191 11.765 1.00 91.62 165 HIS A N 1
ATOM 1331 C CA . HIS A 1 165 ? -12.319 10.506 10.549 1.00 91.62 165 HIS A CA 1
ATOM 1332 C C . HIS A 1 165 ? -10.972 9.796 10.579 1.00 91.62 165 HIS A C 1
ATOM 1334 O O . HIS A 1 165 ? -10.291 9.808 11.602 1.00 91.62 165 HIS A O 1
ATOM 1340 N N . ALA A 1 166 ? -10.585 9.167 9.480 1.00 92.44 166 ALA A N 1
ATOM 1341 C CA . ALA A 1 166 ? -9.284 8.543 9.334 1.00 92.44 166 ALA A CA 1
ATOM 1342 C C . ALA A 1 166 ? -8.638 8.953 8.012 1.00 92.44 166 ALA A C 1
ATOM 1344 O O . ALA A 1 166 ? -9.254 8.854 6.950 1.00 92.44 166 ALA A O 1
ATOM 1345 N N . GLU A 1 167 ? -7.382 9.380 8.089 1.00 91.75 167 GLU A N 1
ATOM 1346 C CA . GLU A 1 167 ? -6.589 9.821 6.938 1.00 91.75 167 GLU A CA 1
ATOM 1347 C C . GLU A 1 167 ? -5.500 8.806 6.628 1.00 91.75 167 GLU A C 1
ATOM 1349 O O . GLU A 1 167 ? -4.883 8.245 7.538 1.00 91.75 167 GLU A O 1
ATOM 1354 N N . PHE A 1 168 ? -5.267 8.544 5.347 1.00 90.56 168 PHE A N 1
ATOM 1355 C CA . PHE A 1 168 ? -4.235 7.608 4.933 1.00 90.56 168 PHE A CA 1
ATOM 1356 C C . PHE A 1 168 ? -2.843 8.155 5.272 1.00 90.56 168 PHE A C 1
ATOM 1358 O O . PHE A 1 168 ? -2.527 9.306 4.976 1.00 90.56 168 PHE A O 1
ATOM 1365 N N . VAL A 1 169 ? -1.988 7.318 5.863 1.00 88.50 169 VAL A N 1
ATOM 1366 C CA . VAL A 1 169 ? -0.593 7.675 6.157 1.00 88.50 169 VAL A CA 1
ATOM 1367 C C . VAL A 1 169 ? 0.331 6.994 5.156 1.00 88.50 169 VAL A C 1
ATOM 1369 O O . VAL A 1 169 ? 1.035 7.665 4.402 1.00 88.50 169 VAL A O 1
ATOM 1372 N N . GLN A 1 170 ? 0.342 5.660 5.150 1.00 84.06 170 GLN A N 1
ATOM 1373 C CA . GLN A 1 170 ? 1.223 4.867 4.292 1.00 84.06 170 GLN A CA 1
ATOM 1374 C C . GLN A 1 170 ? 0.765 3.410 4.186 1.00 84.06 170 GLN A C 1
ATOM 1376 O O . GLN A 1 170 ? 0.053 2.901 5.049 1.00 84.06 170 GLN A O 1
ATOM 1381 N N . VAL A 1 171 ? 1.252 2.701 3.169 1.00 84.69 171 VAL A N 1
ATOM 1382 C CA . VAL A 1 171 ? 1.308 1.233 3.191 1.00 84.69 171 VAL A CA 1
ATOM 1383 C C . VAL A 1 171 ? 2.487 0.840 4.092 1.00 84.69 171 VAL A C 1
ATOM 1385 O O . VAL A 1 171 ? 3.561 1.425 3.976 1.00 84.69 171 VAL A O 1
ATOM 1388 N N . TYR A 1 172 ? 2.292 -0.077 5.042 1.00 79.56 172 TYR A N 1
ATOM 1389 C CA . TYR A 1 172 ? 3.358 -0.524 5.958 1.00 79.56 172 TYR A CA 1
ATOM 1390 C C . TYR A 1 172 ? 3.745 -1.989 5.748 1.00 79.56 172 TYR A C 1
ATOM 1392 O O . TYR A 1 172 ? 4.849 -2.385 6.122 1.00 79.56 172 TYR A O 1
ATOM 1400 N N . ASP A 1 173 ? 2.842 -2.796 5.191 1.00 75.88 173 ASP A N 1
ATOM 1401 C CA . ASP A 1 173 ? 3.122 -4.194 4.909 1.00 75.88 173 ASP A CA 1
ATOM 1402 C C . ASP A 1 173 ? 3.932 -4.293 3.614 1.00 75.88 173 ASP A C 1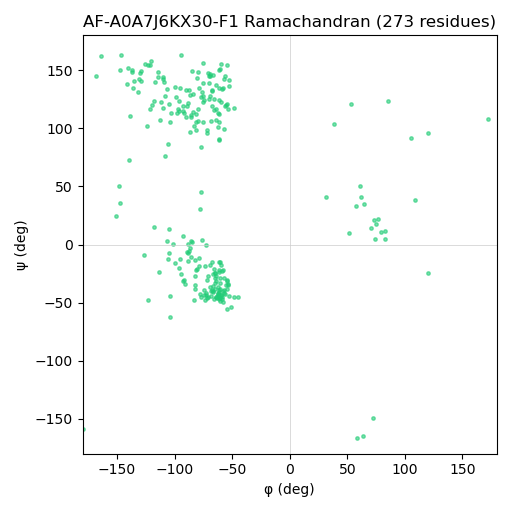
ATOM 1404 O O . ASP A 1 173 ? 3.427 -4.095 2.506 1.00 75.88 173 ASP A O 1
ATOM 1408 N N . SER A 1 174 ? 5.218 -4.590 3.786 1.00 67.50 174 SER A N 1
ATOM 1409 C CA . SER A 1 174 ? 6.180 -4.696 2.697 1.00 67.50 174 SER A CA 1
ATOM 1410 C C . SER A 1 174 ? 5.885 -5.848 1.733 1.00 67.50 174 SER A C 1
ATOM 1412 O O . SER A 1 174 ? 6.349 -5.801 0.599 1.00 67.50 174 SER A O 1
ATOM 1414 N N . GLU A 1 175 ? 5.184 -6.906 2.153 1.00 69.25 175 GLU A N 1
ATOM 1415 C CA . GLU A 1 175 ? 4.822 -8.036 1.282 1.00 69.25 175 GLU A CA 1
ATOM 1416 C C . GLU A 1 175 ? 3.641 -7.655 0.397 1.00 69.25 175 GLU A C 1
ATOM 1418 O O . GLU A 1 175 ? 3.648 -7.886 -0.812 1.00 69.25 175 GLU A O 1
ATOM 1423 N N . ILE A 1 176 ? 2.661 -6.977 0.990 1.00 69.75 176 ILE A N 1
ATOM 1424 C CA . ILE A 1 176 ? 1.520 -6.432 0.263 1.00 69.75 176 ILE A CA 1
ATOM 1425 C C . ILE A 1 176 ? 1.972 -5.366 -0.737 1.00 69.75 176 ILE A C 1
ATOM 1427 O O . ILE A 1 176 ? 1.546 -5.410 -1.890 1.00 69.75 176 ILE A O 1
ATOM 1431 N N . GLN A 1 177 ? 2.857 -4.453 -0.328 1.00 69.25 177 GLN A N 1
ATOM 1432 C CA . GLN A 1 177 ? 3.428 -3.438 -1.215 1.00 69.25 177 GLN A CA 1
ATOM 1433 C C . GLN A 1 177 ? 4.129 -4.073 -2.424 1.00 69.25 177 GLN A C 1
ATOM 1435 O O . GLN A 1 177 ? 3.944 -3.627 -3.547 1.00 69.25 177 GLN A O 1
ATOM 1440 N N . ASP A 1 178 ? 4.875 -5.153 -2.219 1.00 68.69 178 ASP A N 1
ATOM 1441 C CA . ASP A 1 178 ? 5.588 -5.834 -3.299 1.00 68.69 178 ASP A CA 1
ATOM 1442 C C . ASP A 1 178 ? 4.674 -6.646 -4.217 1.00 68.69 178 ASP A C 1
ATOM 1444 O O . ASP A 1 178 ? 4.865 -6.644 -5.428 1.00 68.69 178 ASP A O 1
ATOM 1448 N N . SER A 1 179 ? 3.662 -7.319 -3.661 1.00 67.00 179 SER A N 1
ATOM 1449 C CA . SER A 1 179 ? 2.687 -8.087 -4.450 1.00 67.00 179 SER A CA 1
ATOM 1450 C C . SER A 1 179 ? 1.826 -7.212 -5.363 1.00 67.00 179 SER A C 1
ATOM 1452 O O . SER A 1 179 ? 1.311 -7.686 -6.372 1.00 67.00 179 SER A O 1
ATOM 1454 N N . ARG A 1 180 ? 1.665 -5.934 -5.005 1.00 70.25 180 ARG A N 1
ATOM 1455 C CA . ARG A 1 180 ? 0.896 -4.945 -5.767 1.00 70.25 180 ARG A CA 1
ATOM 1456 C C . ARG A 1 180 ? 1.731 -4.226 -6.823 1.00 70.25 180 ARG A C 1
ATOM 1458 O O . ARG A 1 180 ? 1.169 -3.455 -7.592 1.00 70.25 180 ARG A O 1
ATOM 1465 N N . ARG A 1 181 ? 3.051 -4.433 -6.849 1.00 76.31 181 ARG A N 1
ATOM 1466 C CA . ARG A 1 181 ? 3.954 -3.679 -7.717 1.00 76.31 181 ARG A CA 1
ATOM 1467 C C . ARG A 1 181 ? 4.428 -4.491 -8.908 1.00 76.31 181 ARG A C 1
ATOM 1469 O O . ARG A 1 181 ? 5.119 -5.501 -8.773 1.00 76.31 181 ARG A O 1
ATOM 1476 N N . ASP A 1 182 ? 4.130 -3.959 -10.085 1.00 85.00 182 ASP A N 1
ATOM 1477 C CA . ASP A 1 182 ? 4.737 -4.381 -11.338 1.00 85.00 182 ASP A CA 1
ATOM 1478 C C . ASP A 1 182 ? 5.888 -3.424 -11.693 1.00 85.00 182 ASP A C 1
ATOM 1480 O O . ASP A 1 182 ? 5.689 -2.243 -11.983 1.00 85.00 182 ASP A O 1
ATOM 1484 N N . LEU A 1 183 ? 7.118 -3.942 -11.660 1.00 89.69 183 LEU A N 1
ATOM 1485 C CA . LEU A 1 183 ? 8.326 -3.165 -11.938 1.00 89.69 183 LEU A CA 1
ATOM 1486 C C . LEU A 1 183 ? 8.450 -2.785 -13.421 1.00 89.69 183 LEU A C 1
ATOM 1488 O O . LEU A 1 183 ? 9.089 -1.782 -13.752 1.00 89.69 183 LEU A O 1
ATOM 1492 N N . TYR A 1 184 ? 7.870 -3.580 -14.324 1.00 89.12 184 TYR A N 1
ATOM 1493 C CA . TYR A 1 184 ? 7.830 -3.252 -15.745 1.00 89.12 184 TYR A CA 1
ATOM 1494 C C . TYR A 1 184 ? 6.813 -2.141 -15.995 1.00 89.12 184 TYR A C 1
ATOM 1496 O O . TYR A 1 184 ? 7.151 -1.173 -16.681 1.00 89.12 184 TYR A O 1
ATOM 1504 N N . ALA A 1 185 ? 5.635 -2.217 -15.368 1.00 87.62 185 ALA A N 1
ATOM 1505 C CA . ALA A 1 185 ? 4.623 -1.161 -15.431 1.00 87.62 185 ALA A CA 1
ATOM 1506 C C . ALA A 1 185 ? 5.136 0.159 -14.83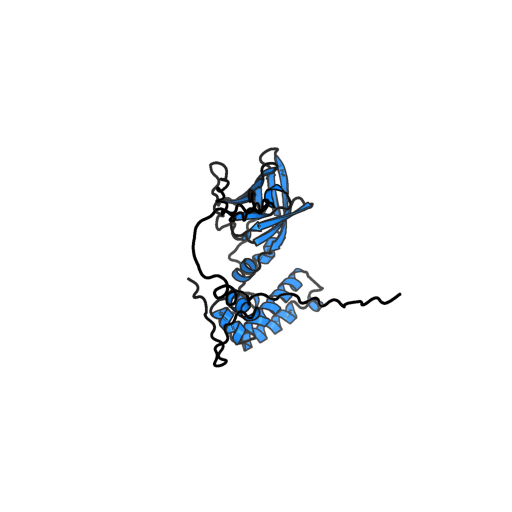2 1.00 87.62 185 ALA A C 1
ATOM 1508 O O . ALA A 1 185 ? 5.005 1.209 -15.466 1.00 87.62 185 ALA A O 1
ATOM 1509 N N . ASP A 1 186 ? 5.846 0.103 -13.696 1.00 88.06 186 ASP A N 1
ATOM 1510 C CA . ASP A 1 186 ? 6.536 1.259 -13.107 1.00 88.06 186 ASP A CA 1
ATOM 1511 C C . ASP A 1 186 ? 7.478 1.925 -14.123 1.00 88.06 186 ASP A C 1
ATOM 1513 O O . ASP A 1 186 ? 7.622 3.149 -14.116 1.00 88.06 186 ASP A O 1
ATOM 1517 N N . LEU A 1 187 ? 8.104 1.139 -15.015 1.00 88.88 187 LEU A N 1
ATOM 1518 C CA . LEU A 1 187 ? 8.971 1.620 -16.093 1.00 88.88 187 LEU A CA 1
ATOM 1519 C C . LEU A 1 187 ? 8.250 1.969 -17.412 1.00 88.88 187 LEU A C 1
ATOM 1521 O O . LEU A 1 187 ? 8.883 2.500 -18.337 1.00 88.88 187 LEU A O 1
ATOM 1525 N N . GLY A 1 188 ? 6.945 1.706 -17.504 1.00 87.25 188 GLY A N 1
ATOM 1526 C CA . GLY A 1 188 ? 6.157 1.798 -18.733 1.00 87.25 188 GLY A CA 1
ATOM 1527 C C . GLY A 1 188 ? 6.644 0.827 -19.812 1.00 87.25 188 GLY A C 1
ATOM 1528 O O . GLY A 1 188 ? 6.788 1.218 -20.974 1.00 87.25 188 GLY A O 1
ATOM 1529 N N . LEU A 1 189 ? 6.996 -0.393 -19.407 1.00 90.94 189 LEU A N 1
ATOM 1530 C CA . LEU A 1 189 ? 7.517 -1.470 -20.243 1.00 90.94 189 LEU A CA 1
ATOM 1531 C C . LEU A 1 189 ? 6.614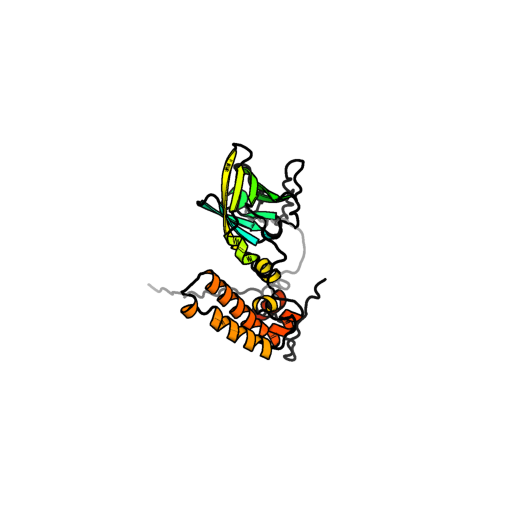 -2.699 -20.178 1.00 90.94 189 LEU A C 1
ATOM 1533 O O . LEU A 1 189 ? 5.894 -2.902 -19.209 1.00 90.94 189 LEU A O 1
ATOM 1537 N N . GLU A 1 190 ? 6.702 -3.543 -21.203 1.00 88.56 190 GLU A N 1
ATOM 1538 C CA . GLU A 1 190 ? 6.040 -4.845 -21.185 1.00 88.56 190 GLU A CA 1
ATOM 1539 C C . GLU A 1 190 ? 6.851 -5.866 -20.367 1.00 88.56 190 GLU A C 1
ATOM 1541 O O . GLU A 1 190 ? 8.096 -5.804 -20.370 1.00 88.56 190 GLU A O 1
ATOM 1546 N N . PRO A 1 191 ? 6.177 -6.830 -19.710 1.00 87.19 191 PRO A N 1
ATOM 1547 C CA . PRO A 1 191 ? 6.835 -7.921 -19.002 1.00 87.19 191 PRO A CA 1
ATOM 1548 C C . PRO A 1 191 ? 7.828 -8.666 -19.896 1.00 87.19 191 PRO A C 1
ATOM 1550 O O . PRO A 1 191 ? 7.553 -8.964 -21.057 1.00 87.19 191 PRO A O 1
ATOM 1553 N N . GLY A 1 192 ? 9.008 -8.971 -19.358 1.00 84.62 192 GLY A N 1
ATOM 1554 C CA . GLY A 1 192 ? 10.057 -9.673 -20.101 1.00 84.62 192 GLY A CA 1
ATOM 1555 C C . GLY A 1 192 ? 10.930 -8.782 -20.992 1.00 84.62 192 GLY A C 1
ATOM 1556 O O . GLY A 1 192 ? 11.821 -9.301 -21.660 1.00 84.62 192 GLY A O 1
ATOM 1557 N N . SER A 1 193 ? 10.748 -7.456 -20.969 1.00 90.31 193 SER A N 1
ATOM 1558 C CA . SER A 1 193 ? 11.614 -6.504 -21.682 1.00 90.31 193 SER A CA 1
ATOM 1559 C C . SER A 1 193 ? 13.108 -6.691 -21.370 1.00 90.31 193 SER A C 1
ATOM 1561 O O . SER A 1 193 ? 13.505 -6.903 -20.223 1.00 90.31 193 SER A O 1
ATOM 1563 N N . ASP A 1 194 ? 13.961 -6.531 -22.387 1.00 91.12 194 ASP A N 1
ATOM 1564 C CA . ASP A 1 194 ? 15.417 -6.652 -22.246 1.00 91.12 194 ASP A CA 1
ATOM 1565 C C . ASP A 1 194 ? 16.015 -5.624 -21.274 1.00 91.12 194 ASP A C 1
ATOM 1567 O O . ASP A 1 194 ? 15.598 -4.463 -21.217 1.00 91.12 194 ASP A O 1
ATOM 1571 N N . THR A 1 195 ? 17.118 -5.992 -20.611 1.00 90.25 195 THR A N 1
ATOM 1572 C CA . THR A 1 195 ? 17.862 -5.097 -19.699 1.00 90.25 195 THR A CA 1
ATOM 1573 C C . THR A 1 195 ? 18.328 -3.802 -20.378 1.00 90.25 195 THR A C 1
ATOM 1575 O O . THR A 1 195 ? 18.447 -2.755 -19.736 1.00 90.25 195 THR A O 1
ATOM 1578 N N . SER A 1 196 ? 18.574 -3.832 -21.693 1.00 90.44 196 SER A N 1
ATOM 1579 C CA . SER A 1 196 ? 18.925 -2.635 -22.467 1.00 90.44 196 SER A CA 1
ATOM 1580 C C . SER A 1 196 ? 17.747 -1.661 -22.599 1.00 90.44 196 SER A C 1
ATOM 1582 O O . SER A 1 196 ? 17.940 -0.444 -22.529 1.00 90.44 196 SER A O 1
ATOM 1584 N N . THR A 1 197 ? 16.530 -2.189 -22.735 1.00 93.00 197 THR A N 1
ATOM 1585 C CA . THR A 1 197 ? 15.279 -1.431 -22.825 1.00 93.00 197 THR A CA 1
ATOM 1586 C C . THR A 1 197 ? 14.908 -0.855 -21.463 1.00 93.00 197 THR A C 1
ATOM 1588 O O . THR A 1 197 ? 14.637 0.342 -21.378 1.00 93.00 197 THR A O 1
ATOM 1591 N N . VAL A 1 198 ? 15.041 -1.649 -20.395 1.00 93.06 198 VAL A N 1
ATOM 1592 C CA . VAL A 1 198 ? 14.910 -1.215 -18.990 1.00 93.06 198 VAL A CA 1
ATOM 1593 C C . VAL A 1 198 ? 15.781 0.011 -18.712 1.00 93.06 198 VAL A C 1
ATOM 1595 O O . VAL A 1 198 ? 15.280 1.068 -18.328 1.00 93.06 198 VAL A O 1
ATOM 1598 N N . LYS A 1 199 ? 17.083 -0.069 -19.018 1.00 91.94 199 LYS A N 1
ATOM 1599 C CA . LYS A 1 199 ? 18.026 1.041 -18.792 1.00 91.94 199 LYS A CA 1
ATOM 1600 C C . LYS A 1 199 ? 17.675 2.295 -19.596 1.00 91.94 199 LYS A C 1
ATOM 1602 O O . LYS A 1 199 ? 17.882 3.411 -19.116 1.00 91.94 199 LYS A O 1
ATOM 1607 N N . LYS A 1 200 ? 17.171 2.145 -20.826 1.00 93.06 200 LYS A N 1
ATOM 1608 C CA . LYS A 1 200 ? 16.726 3.280 -21.655 1.00 93.06 200 LYS A CA 1
ATOM 1609 C C . LYS A 1 200 ? 15.468 3.933 -21.081 1.00 93.06 200 LYS A C 1
ATOM 1611 O O . LYS A 1 200 ? 15.412 5.162 -21.010 1.00 93.06 200 LYS A O 1
ATOM 1616 N N . ALA A 1 201 ? 14.490 3.132 -20.664 1.00 93.44 201 ALA A N 1
ATOM 1617 C CA . ALA A 1 201 ? 13.248 3.613 -20.068 1.00 93.44 201 ALA A CA 1
ATOM 1618 C C . ALA A 1 201 ? 13.512 4.356 -18.755 1.00 93.44 201 ALA A C 1
ATOM 1620 O O . ALA A 1 201 ? 13.055 5.491 -18.603 1.00 93.44 201 ALA A O 1
ATOM 1621 N N . PHE A 1 202 ? 14.347 3.781 -17.882 1.00 93.81 202 PHE A N 1
ATOM 1622 C CA . PHE A 1 202 ? 14.791 4.422 -16.648 1.00 93.81 202 PHE A CA 1
ATOM 1623 C C . PHE A 1 202 ? 15.402 5.795 -16.931 1.00 93.81 202 PHE A C 1
ATOM 1625 O O . PHE A 1 202 ? 14.872 6.795 -16.466 1.00 93.81 202 PHE A O 1
ATOM 1632 N N . ARG A 1 203 ? 16.420 5.888 -17.802 1.00 92.56 203 ARG A N 1
ATOM 1633 C CA . ARG A 1 203 ? 17.058 7.174 -18.155 1.00 92.56 203 ARG A CA 1
ATOM 1634 C C . ARG A 1 203 ? 16.053 8.236 -18.603 1.00 92.56 203 ARG A C 1
ATOM 1636 O O . ARG A 1 203 ? 16.148 9.387 -18.185 1.00 92.56 203 ARG A O 1
ATOM 1643 N N . ARG A 1 204 ? 15.087 7.859 -19.448 1.00 92.50 204 ARG A N 1
ATOM 1644 C CA . ARG A 1 204 ? 14.039 8.769 -19.934 1.00 92.50 204 ARG A CA 1
ATOM 1645 C C . ARG A 1 204 ? 13.183 9.303 -18.784 1.00 92.50 204 ARG A C 1
ATOM 1647 O O . ARG A 1 204 ? 12.882 10.494 -18.748 1.00 92.50 204 ARG A O 1
ATOM 1654 N N . MET A 1 205 ? 12.796 8.440 -17.853 1.00 90.50 205 MET A N 1
ATOM 1655 C CA . MET A 1 205 ? 11.915 8.810 -16.749 1.00 90.50 205 MET A CA 1
ATOM 1656 C C . MET A 1 205 ? 12.631 9.481 -15.585 1.00 90.50 205 MET A C 1
ATOM 1658 O O . MET A 1 205 ? 12.081 10.424 -15.025 1.00 90.50 205 MET A O 1
ATOM 1662 N N . SER A 1 206 ? 13.870 9.096 -15.278 1.00 90.69 206 SER A N 1
ATOM 1663 C CA . SER A 1 206 ? 14.704 9.780 -14.287 1.00 90.69 206 SER A CA 1
ATOM 1664 C C . SER A 1 206 ? 14.876 11.246 -14.647 1.00 90.69 206 SER A C 1
ATOM 1666 O O . SER A 1 206 ? 14.811 12.096 -13.773 1.00 90.69 206 SER A O 1
ATOM 1668 N N . ILE A 1 207 ? 15.031 11.563 -15.938 1.00 91.12 207 ILE A N 1
ATOM 1669 C CA . ILE A 1 207 ? 15.090 12.950 -16.410 1.00 91.12 207 ILE A CA 1
ATOM 1670 C C . ILE A 1 207 ? 13.735 13.647 -16.246 1.00 91.12 207 ILE A C 1
ATOM 1672 O O . ILE A 1 207 ? 13.707 14.823 -15.902 1.00 91.12 207 ILE A O 1
ATOM 1676 N N . LYS A 1 208 ? 12.622 12.955 -16.515 1.00 87.88 208 LYS A N 1
ATOM 1677 C CA . LYS A 1 208 ? 11.265 13.516 -16.411 1.00 87.88 208 LYS A CA 1
ATOM 1678 C C . LYS A 1 208 ? 10.883 13.848 -14.964 1.00 87.88 208 LYS A C 1
ATOM 1680 O O . LYS A 1 208 ? 10.281 14.890 -14.737 1.00 87.88 208 LYS A O 1
ATOM 1685 N N . TYR A 1 209 ? 11.240 12.983 -14.017 1.00 89.00 209 TYR A N 1
ATOM 1686 C CA . TYR A 1 209 ? 10.866 13.095 -12.603 1.00 89.00 209 TYR A CA 1
ATOM 1687 C C . TYR A 1 209 ? 12.015 13.564 -11.696 1.00 89.00 209 TYR A C 1
ATOM 1689 O O . TYR A 1 209 ? 11.913 13.457 -10.478 1.00 89.00 209 TYR A O 1
ATOM 1697 N N . HIS A 1 210 ? 13.109 14.079 -12.266 1.00 87.69 210 HIS A N 1
ATOM 1698 C CA . HIS A 1 210 ? 14.239 14.583 -11.485 1.00 87.69 210 HIS A CA 1
ATOM 1699 C C . HIS A 1 210 ? 13.800 15.753 -10.583 1.00 87.69 210 HIS A C 1
ATOM 1701 O O . HIS A 1 210 ? 13.159 16.673 -11.106 1.00 87.69 210 HIS A O 1
ATOM 1707 N N . PRO A 1 211 ? 14.192 15.790 -9.291 1.00 86.12 211 PRO A N 1
ATOM 1708 C CA . PRO A 1 211 ? 13.786 16.845 -8.353 1.00 86.12 211 PRO A CA 1
ATOM 1709 C C . PRO A 1 211 ? 14.099 18.259 -8.866 1.00 86.12 211 PRO A C 1
ATOM 1711 O O . PRO A 1 211 ? 13.261 19.153 -8.755 1.00 86.12 211 PRO A O 1
ATOM 1714 N N . ASP A 1 212 ? 15.246 18.439 -9.532 1.00 88.25 212 ASP A N 1
ATOM 1715 C CA . ASP A 1 212 ? 15.636 19.722 -10.141 1.00 88.25 212 ASP A CA 1
ATOM 1716 C C . ASP A 1 212 ? 14.665 20.225 -11.220 1.00 88.25 212 ASP A C 1
ATOM 1718 O O . ASP A 1 212 ? 14.567 21.429 -11.442 1.00 88.25 212 ASP A O 1
ATOM 1722 N N . LYS A 1 213 ? 13.960 19.329 -11.925 1.00 86.31 213 LYS A N 1
ATOM 1723 C CA . LYS A 1 213 ? 13.029 19.709 -13.000 1.00 86.31 213 LYS A CA 1
ATOM 1724 C C . LYS A 1 213 ? 11.591 19.841 -12.527 1.00 86.31 213 LYS A C 1
ATOM 1726 O O . LYS A 1 213 ? 10.817 20.557 -13.155 1.00 86.31 213 LYS A O 1
ATOM 1731 N N . THR A 1 214 ? 11.232 19.141 -11.458 1.00 85.62 214 THR A N 1
ATOM 1732 C CA . THR A 1 214 ? 9.867 19.099 -10.922 1.00 85.62 214 THR A CA 1
ATOM 1733 C C . THR A 1 214 ? 9.680 19.987 -9.697 1.00 85.62 214 THR A C 1
ATOM 1735 O O . THR A 1 214 ? 8.581 20.050 -9.157 1.00 85.62 214 THR A O 1
ATOM 1738 N N . GLY A 1 215 ? 10.727 20.693 -9.260 1.00 83.50 215 GLY A N 1
ATOM 1739 C CA . GLY A 1 215 ? 10.640 21.637 -8.148 1.00 83.50 215 GLY A CA 1
ATOM 1740 C C . GLY A 1 215 ? 10.310 20.961 -6.817 1.00 83.50 215 GLY A C 1
ATOM 1741 O O . GLY A 1 215 ? 9.591 21.542 -6.011 1.00 83.50 215 GLY A O 1
ATOM 1742 N N . ASN A 1 216 ? 10.816 19.741 -6.597 1.00 77.50 216 ASN A N 1
ATOM 1743 C CA . ASN A 1 216 ? 10.513 18.910 -5.423 1.00 77.50 216 ASN A CA 1
ATOM 1744 C C . ASN A 1 216 ? 9.019 18.601 -5.225 1.00 77.50 216 ASN A C 1
ATOM 1746 O O . ASN A 1 216 ? 8.566 18.452 -4.091 1.00 77.50 216 ASN A O 1
ATOM 1750 N N . ASP A 1 217 ? 8.253 18.472 -6.312 1.00 80.44 217 ASP A N 1
ATOM 1751 C CA . ASP A 1 217 ? 6.895 17.933 -6.241 1.00 80.44 217 ASP A CA 1
ATOM 1752 C C . ASP A 1 217 ? 6.907 16.544 -5.555 1.00 80.44 217 ASP A C 1
ATOM 1754 O O . ASP A 1 217 ? 7.567 15.621 -6.058 1.00 80.44 217 ASP A O 1
ATOM 1758 N N . PRO A 1 218 ? 6.183 16.361 -4.430 1.00 75.88 218 PRO A N 1
ATOM 1759 C CA . PRO A 1 218 ? 6.104 15.083 -3.727 1.00 75.88 218 PRO A CA 1
ATOM 1760 C C . PRO A 1 218 ? 5.653 13.924 -4.622 1.00 75.88 218 PRO A C 1
ATOM 1762 O O . PRO A 1 218 ? 6.088 12.786 -4.428 1.00 75.88 218 PRO A O 1
ATOM 1765 N N . MET A 1 219 ? 4.811 14.192 -5.625 1.00 75.56 219 MET A N 1
ATOM 1766 C CA . MET A 1 219 ? 4.336 13.168 -6.559 1.00 75.56 219 MET A CA 1
ATOM 1767 C C . MET A 1 219 ? 5.448 12.720 -7.508 1.00 75.56 219 MET A C 1
ATOM 1769 O O . MET A 1 219 ? 5.670 11.520 -7.691 1.00 75.56 219 MET A O 1
ATOM 1773 N N . ALA A 1 220 ? 6.200 13.672 -8.064 1.00 80.69 220 ALA A N 1
ATOM 1774 C CA . ALA A 1 220 ? 7.379 13.375 -8.867 1.00 80.69 220 ALA A CA 1
ATOM 1775 C C . ALA A 1 220 ? 8.453 12.635 -8.059 1.00 80.69 220 ALA A C 1
ATOM 1777 O O . ALA A 1 220 ? 9.048 11.689 -8.571 1.00 80.69 220 ALA A O 1
ATOM 1778 N N . GLN A 1 221 ? 8.657 13.010 -6.794 1.00 82.81 221 GLN A N 1
ATOM 1779 C CA . GLN A 1 221 ? 9.604 12.337 -5.907 1.00 82.81 221 GLN A CA 1
ATOM 1780 C C . GLN A 1 221 ? 9.227 10.867 -5.688 1.00 82.81 221 GLN A C 1
ATOM 1782 O O . GLN A 1 221 ? 10.077 9.990 -5.822 1.00 82.81 221 GLN A O 1
ATOM 1787 N N . ARG A 1 222 ? 7.946 10.576 -5.427 1.00 80.88 222 ARG A N 1
ATOM 1788 C CA . ARG A 1 222 ? 7.452 9.195 -5.300 1.00 80.88 222 ARG A CA 1
ATOM 1789 C C . ARG A 1 222 ? 7.660 8.397 -6.588 1.00 80.88 222 ARG A C 1
ATOM 1791 O O . ARG A 1 222 ? 8.176 7.282 -6.526 1.00 80.88 222 ARG A O 1
ATOM 1798 N N . LYS A 1 223 ? 7.326 8.973 -7.753 1.00 84.00 223 LYS A N 1
ATOM 1799 C CA . LYS A 1 223 ? 7.570 8.324 -9.055 1.00 84.00 223 LYS A CA 1
ATOM 1800 C C . LYS A 1 223 ? 9.061 8.072 -9.283 1.00 84.00 223 LYS A C 1
ATOM 1802 O O . LYS A 1 223 ? 9.420 6.994 -9.739 1.00 84.00 223 LYS A O 1
ATOM 1807 N N . PHE A 1 224 ? 9.929 9.014 -8.917 1.00 88.56 224 PHE A N 1
ATOM 1808 C CA . PHE A 1 224 ? 11.379 8.862 -9.035 1.00 88.56 224 PHE A CA 1
ATOM 1809 C C . PHE A 1 224 ? 11.930 7.714 -8.176 1.00 88.56 224 PHE A C 1
ATOM 1811 O O . PHE A 1 224 ? 12.756 6.932 -8.653 1.00 88.56 224 PHE A O 1
ATOM 1818 N N . THR A 1 225 ? 11.460 7.577 -6.935 1.00 86.81 225 THR A N 1
ATOM 1819 C CA . THR A 1 225 ? 11.832 6.448 -6.073 1.00 86.81 225 THR A CA 1
ATOM 1820 C C . THR A 1 225 ? 11.403 5.123 -6.702 1.00 86.81 225 THR A C 1
ATOM 1822 O O . THR A 1 225 ? 12.241 4.240 -6.871 1.00 86.81 225 THR A O 1
ATOM 1825 N N . ARG A 1 226 ? 10.149 5.017 -7.168 1.00 85.81 226 ARG A N 1
ATOM 1826 C CA . ARG A 1 226 ? 9.628 3.784 -7.784 1.00 85.81 226 ARG A CA 1
ATOM 1827 C C . ARG A 1 226 ? 10.431 3.334 -9.000 1.00 85.81 226 ARG A C 1
ATOM 1829 O O . ARG A 1 226 ? 10.856 2.184 -9.061 1.00 85.81 226 ARG A O 1
ATOM 1836 N N . ILE A 1 227 ? 10.696 4.242 -9.942 1.00 91.00 227 ILE A N 1
ATOM 1837 C CA . ILE A 1 227 ? 11.460 3.904 -11.155 1.00 91.00 227 ILE A CA 1
ATOM 1838 C C . ILE A 1 227 ? 12.909 3.520 -10.834 1.00 91.00 227 ILE A C 1
ATOM 1840 O O . ILE A 1 227 ? 13.520 2.757 -11.581 1.00 91.00 227 ILE A O 1
ATOM 1844 N N . SER A 1 228 ? 13.469 4.056 -9.745 1.00 90.94 228 SER A N 1
ATOM 1845 C CA . SER A 1 228 ? 14.833 3.749 -9.309 1.00 90.94 228 SER A CA 1
ATOM 1846 C C . SER A 1 228 ? 14.919 2.339 -8.740 1.00 90.94 228 SER A C 1
ATOM 1848 O O . SER A 1 228 ? 15.793 1.582 -9.158 1.00 90.94 228 SER A O 1
ATOM 1850 N N . GLU A 1 229 ? 13.971 1.964 -7.882 1.00 88.94 229 GLU A N 1
ATOM 1851 C CA . GLU A 1 229 ? 13.839 0.604 -7.347 1.00 88.94 229 GLU A CA 1
ATOM 1852 C C . GLU A 1 229 ? 13.578 -0.417 -8.466 1.00 88.94 229 GLU A C 1
ATOM 1854 O O . GLU A 1 229 ? 14.250 -1.445 -8.544 1.00 88.94 229 GLU A O 1
ATOM 1859 N N . ALA A 1 230 ? 12.669 -0.107 -9.398 1.00 91.50 230 ALA A N 1
ATOM 1860 C CA . ALA A 1 230 ? 12.392 -0.971 -10.544 1.00 91.50 230 ALA A CA 1
ATOM 1861 C C . ALA A 1 230 ? 13.638 -1.196 -11.410 1.00 91.50 230 ALA A C 1
ATOM 1863 O O . ALA A 1 230 ? 13.940 -2.324 -11.800 1.00 91.50 230 ALA A O 1
ATOM 1864 N N . ASN A 1 231 ? 14.410 -0.139 -11.678 1.00 93.25 231 ASN A N 1
ATOM 1865 C CA . ASN A 1 231 ? 15.661 -0.268 -12.413 1.00 93.25 231 ASN A CA 1
ATOM 1866 C C . ASN A 1 231 ? 16.723 -1.054 -11.629 1.00 93.25 231 ASN A C 1
ATOM 1868 O O . ASN A 1 231 ? 17.472 -1.795 -12.252 1.00 93.25 231 ASN A O 1
ATOM 1872 N N . GLU A 1 232 ? 16.807 -0.933 -10.304 1.00 91.56 232 GLU A N 1
ATOM 1873 C CA . GLU A 1 232 ? 17.764 -1.709 -9.501 1.00 91.56 232 GLU A CA 1
ATOM 1874 C C . GLU A 1 232 ? 17.570 -3.222 -9.676 1.00 91.56 232 GLU A C 1
ATOM 1876 O O . GLU A 1 232 ? 18.541 -3.968 -9.809 1.00 91.56 232 GLU A O 1
ATOM 1881 N N . ILE A 1 233 ? 16.315 -3.665 -9.733 1.00 91.56 233 ILE A N 1
ATOM 1882 C CA . ILE A 1 233 ? 15.960 -5.081 -9.849 1.00 91.56 233 ILE A CA 1
ATOM 1883 C C . ILE A 1 233 ? 16.020 -5.541 -11.307 1.00 91.56 233 ILE A C 1
ATOM 1885 O O . ILE A 1 233 ? 16.639 -6.557 -11.612 1.00 91.56 233 ILE A O 1
ATOM 1889 N N . LEU A 1 234 ? 15.424 -4.787 -12.234 1.00 92.00 234 LEU A N 1
ATOM 1890 C CA . LEU A 1 234 ? 15.313 -5.201 -13.635 1.00 92.00 234 LEU A CA 1
ATOM 1891 C C . LEU A 1 234 ? 16.602 -4.988 -14.449 1.00 92.00 234 LEU A C 1
ATOM 1893 O O . LEU A 1 234 ? 16.756 -5.575 -15.523 1.00 92.00 234 LEU A O 1
ATOM 1897 N N . ALA A 1 235 ? 17.535 -4.144 -13.991 1.00 90.94 235 ALA A N 1
ATOM 1898 C CA . ALA A 1 235 ? 18.804 -3.922 -14.691 1.00 90.94 235 ALA A CA 1
ATOM 1899 C C . ALA A 1 235 ? 19.862 -4.996 -14.403 1.00 90.94 235 ALA A C 1
ATOM 1901 O O . ALA A 1 235 ? 20.792 -5.137 -15.210 1.00 90.94 235 ALA A O 1
ATOM 1902 N N . ASP A 1 236 ? 19.742 -5.716 -13.284 1.00 90.06 236 ASP A N 1
ATOM 1903 C CA . ASP A 1 236 ? 20.594 -6.850 -12.927 1.00 90.06 236 ASP A CA 1
ATOM 1904 C C . ASP A 1 236 ? 19.989 -8.147 -13.499 1.00 90.06 236 ASP A C 1
ATOM 1906 O O . ASP A 1 236 ? 18.868 -8.508 -13.138 1.00 90.06 236 ASP A O 1
ATOM 1910 N N . PRO A 1 237 ? 20.699 -8.874 -14.384 1.00 88.44 237 PRO A N 1
ATOM 1911 C CA . PRO A 1 237 ? 20.196 -10.114 -14.970 1.00 88.44 237 PRO A CA 1
ATOM 1912 C C . PRO A 1 237 ? 19.771 -11.177 -13.946 1.00 88.44 237 PRO A C 1
ATOM 1914 O O . PRO A 1 237 ? 18.809 -11.899 -14.202 1.00 88.44 237 PRO A O 1
ATOM 1917 N N . ALA A 1 238 ? 20.459 -11.280 -12.804 1.00 88.25 238 ALA A N 1
ATOM 1918 C CA . ALA A 1 238 ? 20.142 -12.262 -11.770 1.00 88.25 238 ALA A CA 1
ATOM 1919 C C . ALA A 1 238 ? 18.866 -11.876 -11.008 1.00 88.25 238 ALA A C 1
ATOM 1921 O O . ALA A 1 238 ? 17.958 -12.698 -10.879 1.00 88.25 238 ALA A O 1
ATOM 1922 N N . LYS A 1 239 ? 18.758 -10.612 -10.567 1.00 89.62 239 LYS A N 1
ATOM 1923 C CA . LYS A 1 239 ? 17.544 -10.090 -9.910 1.00 89.62 239 LYS A CA 1
ATOM 1924 C C . LYS A 1 239 ? 16.340 -10.135 -10.854 1.00 89.62 239 LYS A C 1
ATOM 1926 O O . LYS A 1 239 ? 15.278 -10.597 -10.447 1.00 89.62 239 LYS A O 1
ATOM 1931 N N . LYS A 1 240 ? 16.516 -9.745 -12.122 1.00 90.44 240 LYS A N 1
ATOM 1932 C CA . LYS A 1 240 ? 15.474 -9.812 -13.155 1.00 90.44 240 LYS A CA 1
ATOM 1933 C C . LYS A 1 240 ? 14.966 -11.238 -13.353 1.00 90.44 240 LYS A C 1
ATOM 1935 O O . LYS A 1 240 ? 13.762 -11.446 -13.371 1.00 90.44 240 LYS A O 1
ATOM 1940 N N . PHE A 1 241 ? 15.862 -12.219 -13.471 1.00 88.75 241 PHE A N 1
ATOM 1941 C CA . PHE A 1 241 ? 15.458 -13.616 -13.632 1.00 88.75 241 PHE A CA 1
ATOM 1942 C C . PHE A 1 241 ? 14.613 -14.110 -12.450 1.00 88.75 241 PHE A C 1
ATOM 1944 O O . PHE A 1 241 ? 13.589 -14.755 -12.648 1.00 88.75 241 PHE A O 1
ATOM 1951 N N . LEU A 1 242 ? 15.012 -13.777 -11.220 1.00 88.19 242 LEU A N 1
ATOM 1952 C CA . LEU A 1 242 ? 14.252 -14.143 -10.023 1.00 88.19 242 LEU A CA 1
ATOM 1953 C C . LEU A 1 242 ? 12.899 -13.439 -9.954 1.00 88.19 242 LEU A C 1
ATOM 1955 O O . LEU A 1 242 ? 11.908 -14.072 -9.596 1.00 88.19 242 LEU A O 1
ATOM 1959 N N . TYR A 1 243 ? 12.852 -12.163 -10.332 1.00 88.50 243 TYR A N 1
ATOM 1960 C CA . TYR A 1 243 ? 11.611 -11.408 -10.427 1.00 88.50 243 TYR A CA 1
ATOM 1961 C C . TYR A 1 243 ? 10.654 -12.017 -11.460 1.00 88.50 243 TYR A C 1
ATOM 1963 O O . TYR A 1 243 ? 9.488 -12.249 -11.154 1.00 88.50 243 TYR A O 1
ATOM 1971 N N . ASP A 1 244 ? 11.155 -12.353 -12.650 1.00 88.94 244 ASP A N 1
ATOM 1972 C CA . ASP A 1 244 ? 10.353 -12.954 -13.719 1.00 88.94 244 ASP A CA 1
ATOM 1973 C C . ASP A 1 244 ? 9.815 -14.346 -13.330 1.00 88.94 244 ASP A C 1
ATOM 1975 O O . ASP A 1 244 ? 8.735 -14.736 -13.766 1.00 88.94 244 ASP A O 1
ATOM 1979 N N . MET A 1 245 ? 10.558 -15.101 -12.511 1.00 86.12 245 MET A N 1
ATOM 1980 C CA . MET A 1 245 ? 10.211 -16.479 -12.136 1.00 86.12 245 MET A CA 1
ATOM 1981 C C . MET A 1 245 ? 9.357 -16.585 -10.868 1.00 86.12 245 MET A C 1
ATOM 1983 O O . MET A 1 245 ? 8.532 -17.490 -10.765 1.00 86.12 245 MET A O 1
ATOM 1987 N N . GLY A 1 246 ? 9.559 -15.703 -9.889 1.00 80.50 246 GLY A N 1
ATOM 1988 C CA . GLY A 1 246 ? 8.905 -15.800 -8.581 1.00 80.50 246 GLY A CA 1
ATOM 1989 C C . GLY A 1 246 ? 8.680 -14.452 -7.900 1.00 80.50 246 GLY A C 1
ATOM 1990 O O . GLY A 1 246 ? 8.603 -14.387 -6.671 1.00 80.50 246 GLY A O 1
ATOM 1991 N N . GLY A 1 247 ? 8.598 -13.378 -8.688 1.00 86.19 247 GLY A N 1
ATOM 1992 C CA . GLY A 1 247 ? 8.243 -12.038 -8.239 1.00 86.19 247 GLY A CA 1
ATOM 1993 C C . GLY A 1 247 ? 9.235 -11.412 -7.259 1.00 86.19 247 GLY A C 1
ATOM 1994 O O . GLY A 1 247 ? 10.372 -11.856 -7.072 1.00 86.19 247 GLY A O 1
ATOM 1995 N N . MET A 1 248 ? 8.778 -10.352 -6.598 1.00 84.62 248 MET A N 1
ATOM 1996 C CA . MET A 1 248 ? 9.560 -9.614 -5.602 1.00 84.62 248 MET A CA 1
ATOM 1997 C C . MET A 1 248 ? 9.986 -10.455 -4.395 1.00 84.62 248 MET A C 1
ATOM 1999 O O . MET A 1 248 ? 11.077 -10.252 -3.854 1.00 84.62 248 MET A O 1
ATOM 2003 N N . GLU A 1 249 ? 9.157 -11.420 -3.985 1.00 83.12 249 GLU A N 1
ATOM 2004 C CA . GLU A 1 249 ? 9.480 -12.337 -2.887 1.00 83.12 249 GLU A CA 1
ATOM 2005 C C . GLU A 1 249 ? 10.801 -13.058 -3.164 1.00 83.12 249 GLU A C 1
ATOM 2007 O O . GLU A 1 249 ? 11.676 -13.144 -2.294 1.00 83.12 249 GLU A O 1
ATOM 2012 N N . SER A 1 250 ? 10.983 -13.487 -4.416 1.00 84.50 250 SER A N 1
ATOM 2013 C CA . SER A 1 250 ? 12.165 -14.235 -4.805 1.00 84.50 250 SER A CA 1
ATOM 2014 C C . SER A 1 250 ? 13.443 -13.393 -4.759 1.00 84.50 250 SER A C 1
ATOM 2016 O O . SER A 1 250 ? 14.491 -13.850 -4.284 1.00 84.50 250 SER A O 1
ATOM 2018 N N . VAL A 1 251 ? 13.347 -12.131 -5.183 1.00 86.31 251 VAL A N 1
ATOM 2019 C CA . VAL A 1 251 ? 14.449 -11.159 -5.132 1.00 86.31 251 VAL A CA 1
ATOM 2020 C C . VAL A 1 251 ? 14.857 -10.876 -3.682 1.00 86.31 251 VAL A C 1
ATOM 2022 O O . VAL A 1 251 ? 16.042 -10.933 -3.354 1.00 86.31 251 VAL A O 1
ATOM 2025 N N . ARG A 1 252 ? 13.892 -10.671 -2.777 1.00 83.62 252 ARG A N 1
ATOM 2026 C CA . ARG A 1 252 ? 14.169 -10.436 -1.349 1.00 83.62 252 ARG A CA 1
ATOM 2027 C C . ARG A 1 252 ? 14.803 -11.637 -0.658 1.00 83.62 252 ARG A C 1
ATOM 2029 O O . ARG A 1 252 ? 15.666 -11.463 0.203 1.00 83.62 252 ARG A O 1
ATOM 2036 N N . ALA A 1 253 ? 14.378 -12.854 -0.997 1.00 81.94 253 ALA A N 1
ATOM 2037 C CA . ALA A 1 253 ? 14.964 -14.068 -0.434 1.00 81.94 253 ALA A CA 1
ATOM 2038 C C . ALA A 1 253 ? 16.463 -14.177 -0.767 1.00 81.94 253 ALA A C 1
ATOM 2040 O O . ALA A 1 253 ? 17.263 -14.553 0.094 1.00 81.94 253 ALA A O 1
ATOM 2041 N N . MET A 1 254 ? 16.848 -13.773 -1.982 1.00 83.12 254 MET A N 1
ATOM 2042 C CA . MET A 1 254 ? 18.248 -13.668 -2.390 1.00 83.12 254 MET A CA 1
ATOM 2043 C C . MET A 1 254 ? 18.992 -12.573 -1.608 1.00 83.12 254 MET A C 1
ATOM 2045 O O . MET A 1 254 ? 20.080 -12.832 -1.097 1.00 83.12 254 MET A O 1
ATOM 2049 N N . GLU A 1 255 ? 18.418 -11.375 -1.466 1.00 82.06 255 GLU A N 1
ATOM 2050 C CA . GLU A 1 255 ? 19.059 -10.254 -0.752 1.00 82.06 255 GLU A CA 1
ATOM 2051 C C . GLU A 1 255 ? 19.266 -10.525 0.744 1.00 82.06 255 GLU A C 1
ATOM 2053 O O . GLU A 1 255 ? 20.270 -10.109 1.318 1.00 82.06 255 GLU A O 1
ATOM 2058 N N . LYS A 1 256 ? 18.360 -11.282 1.375 1.00 80.44 256 LYS A N 1
ATOM 2059 C CA . LYS A 1 256 ? 18.482 -11.709 2.779 1.00 80.44 256 LYS A CA 1
ATOM 2060 C C . LYS A 1 256 ? 19.549 -12.789 3.003 1.00 80.44 256 LYS A C 1
ATOM 2062 O O . LYS A 1 256 ? 19.739 -13.217 4.137 1.00 80.44 256 LYS A O 1
ATOM 2067 N N . GLY A 1 257 ? 20.240 -13.241 1.954 1.00 68.31 257 GLY A N 1
ATOM 2068 C CA . GLY A 1 257 ? 21.303 -14.240 2.061 1.00 68.31 257 GLY A CA 1
ATOM 2069 C C . GLY A 1 257 ? 20.808 -15.648 2.403 1.00 68.31 257 GLY A C 1
ATOM 2070 O O . GLY A 1 257 ? 21.620 -16.506 2.734 1.00 68.31 257 GLY A O 1
ATOM 2071 N N . ASN A 1 258 ? 19.503 -15.921 2.281 1.00 57.72 258 ASN A N 1
ATOM 2072 C CA . ASN A 1 258 ? 18.898 -17.236 2.539 1.00 57.72 258 ASN A CA 1
ATOM 2073 C C . ASN A 1 258 ? 19.112 -18.228 1.383 1.00 57.72 258 ASN A C 1
ATOM 2075 O O . ASN A 1 258 ? 18.278 -19.095 1.129 1.00 57.72 258 ASN A O 1
ATOM 2079 N N . ILE A 1 259 ? 20.222 -18.102 0.659 1.00 55.81 259 ILE A N 1
ATOM 2080 C CA . ILE A 1 259 ? 20.504 -18.953 -0.488 1.00 55.81 259 ILE A CA 1
ATOM 2081 C C . ILE A 1 259 ? 21.311 -20.159 -0.000 1.00 55.81 259 ILE A C 1
ATOM 2083 O O . ILE A 1 259 ? 22.458 -19.974 0.419 1.00 55.81 259 ILE A O 1
ATOM 2087 N N . PRO A 1 260 ? 20.765 -21.389 -0.035 1.00 51.41 260 PRO A N 1
ATOM 2088 C CA . PRO A 1 260 ? 21.562 -22.573 0.235 1.00 51.41 260 PRO A CA 1
ATOM 2089 C C . PRO A 1 260 ? 22.666 -22.657 -0.822 1.00 51.41 260 PRO A C 1
ATOM 2091 O O . PRO A 1 260 ? 22.411 -22.825 -2.015 1.00 51.41 260 PRO A O 1
ATOM 2094 N N . ARG A 1 261 ? 23.909 -22.474 -0.380 1.00 49.16 261 ARG A N 1
ATOM 2095 C CA . ARG A 1 261 ? 25.095 -22.619 -1.219 1.00 49.16 261 ARG A CA 1
ATOM 2096 C C . ARG A 1 261 ? 25.395 -24.111 -1.332 1.00 49.16 261 ARG A C 1
ATOM 2098 O O . ARG A 1 261 ? 25.670 -24.741 -0.314 1.00 49.16 261 ARG A O 1
ATOM 2105 N N . GLY A 1 262 ? 25.314 -24.665 -2.541 1.00 53.88 262 GLY A N 1
ATOM 2106 C CA . GLY A 1 262 ? 25.776 -26.027 -2.802 1.00 53.88 262 GLY A CA 1
ATOM 2107 C C . GLY A 1 262 ? 27.274 -26.158 -2.505 1.00 53.88 262 GLY A C 1
ATOM 2108 O O . GLY A 1 262 ? 28.023 -25.182 -2.619 1.00 53.88 262 GLY A O 1
ATOM 2109 N N . GLU A 1 263 ? 27.722 -27.354 -2.110 1.00 51.97 263 GLU A N 1
ATOM 2110 C CA . GLU A 1 263 ? 29.141 -27.655 -1.830 1.00 51.97 263 GLU A CA 1
ATOM 2111 C C . GLU A 1 263 ? 30.061 -27.432 -3.048 1.00 51.97 263 GLU A C 1
ATOM 2113 O O . GLU A 1 263 ? 31.270 -27.266 -2.903 1.00 51.97 263 GLU A O 1
ATOM 2118 N N . ASP A 1 264 ? 29.489 -27.366 -4.247 1.00 55.25 264 ASP A N 1
ATOM 2119 C CA . ASP A 1 264 ? 30.140 -27.111 -5.533 1.00 55.25 264 ASP A CA 1
ATOM 2120 C C . ASP A 1 264 ? 30.255 -25.613 -5.886 1.00 55.25 264 ASP A C 1
ATOM 2122 O O . ASP A 1 264 ? 30.785 -25.250 -6.936 1.00 55.25 264 ASP A O 1
ATOM 2126 N N . GLY A 1 265 ? 29.774 -24.720 -5.015 1.00 53.28 265 GLY A N 1
ATOM 2127 C CA . GLY A 1 265 ? 29.742 -23.281 -5.270 1.00 53.28 265 GLY A CA 1
ATOM 2128 C C . GLY A 1 265 ? 28.660 -22.850 -6.263 1.00 53.28 265 GLY A C 1
ATOM 2129 O O . GLY A 1 265 ? 28.582 -21.657 -6.572 1.00 53.28 265 GLY A O 1
ATOM 2130 N N . HIS A 1 266 ? 27.807 -23.772 -6.723 1.00 49.94 266 HIS A N 1
ATOM 2131 C CA . HIS A 1 266 ? 26.645 -23.436 -7.528 1.00 49.94 266 HIS A CA 1
ATOM 2132 C C . HIS A 1 266 ? 25.515 -22.907 -6.635 1.00 49.94 266 HIS A C 1
ATOM 2134 O O . HIS A 1 266 ? 25.198 -23.428 -5.563 1.00 49.94 266 HIS A O 1
ATOM 2140 N N . VAL A 1 267 ? 24.915 -21.810 -7.088 1.00 53.06 267 VAL A N 1
ATOM 2141 C CA . VAL A 1 267 ? 23.785 -21.164 -6.427 1.00 53.06 267 VAL A CA 1
ATOM 2142 C C . VAL A 1 267 ? 22.511 -21.836 -6.932 1.00 53.06 267 VAL A C 1
ATOM 2144 O O . VAL A 1 267 ? 22.018 -21.511 -8.010 1.00 53.06 267 VAL A O 1
ATOM 2147 N N . THR A 1 268 ? 21.988 -22.808 -6.185 1.00 56.06 268 THR A N 1
ATOM 2148 C CA . THR A 1 268 ? 20.694 -23.432 -6.491 1.00 56.06 268 THR A CA 1
ATOM 2149 C C . THR A 1 268 ? 19.568 -22.614 -5.879 1.00 56.06 268 THR A C 1
ATOM 2151 O O . THR A 1 268 ? 19.409 -22.574 -4.661 1.00 56.06 268 THR A O 1
ATOM 2154 N N . TYR A 1 269 ? 18.773 -21.970 -6.731 1.00 56.78 269 TYR A N 1
ATOM 2155 C CA . TYR A 1 269 ? 17.574 -21.253 -6.319 1.00 56.78 269 TYR A CA 1
ATOM 2156 C C . TYR A 1 269 ? 16.345 -22.151 -6.500 1.00 56.78 269 TYR A C 1
ATOM 2158 O O . TYR A 1 269 ? 16.005 -22.520 -7.625 1.00 56.78 269 TYR A O 1
ATOM 2166 N N . GLN A 1 270 ? 15.677 -22.523 -5.405 1.00 58.91 270 GLN A N 1
ATOM 2167 C CA . GLN A 1 270 ? 14.362 -23.160 -5.488 1.00 58.91 270 GLN A CA 1
ATOM 2168 C C . GLN A 1 270 ? 13.313 -22.066 -5.671 1.00 58.91 270 GLN A C 1
ATOM 2170 O O . G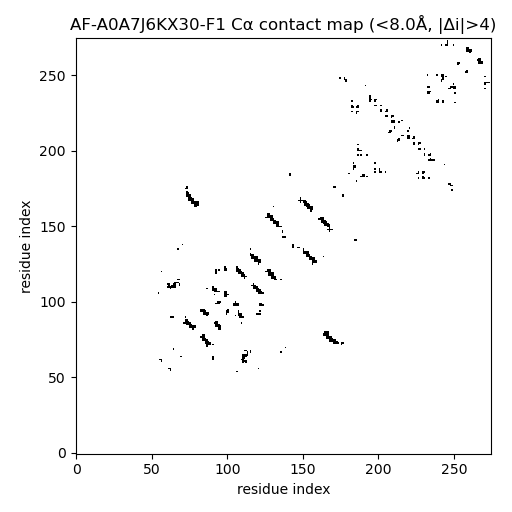LN A 1 270 ? 12.919 -21.418 -4.708 1.00 58.91 270 GLN A O 1
ATOM 2175 N N . VAL A 1 271 ? 12.886 -21.846 -6.915 1.00 55.38 271 VAL A N 1
ATOM 2176 C CA . VAL A 1 271 ? 11.758 -20.955 -7.208 1.00 55.38 271 VAL A CA 1
ATOM 2177 C C . VAL A 1 271 ? 10.486 -21.608 -6.651 1.00 55.38 271 VAL A C 1
ATOM 2179 O O . VAL A 1 271 ? 10.153 -22.716 -7.090 1.00 55.38 271 VAL A O 1
ATOM 2182 N N . PRO A 1 272 ? 9.762 -20.985 -5.704 1.00 48.84 272 PRO A N 1
ATOM 2183 C CA . PRO A 1 272 ? 8.430 -21.452 -5.360 1.00 48.84 272 PRO A CA 1
ATOM 2184 C C . PRO A 1 272 ? 7.532 -21.243 -6.584 1.00 48.84 272 PRO A C 1
ATOM 2186 O O . PRO A 1 272 ? 7.323 -20.119 -7.029 1.00 48.84 272 PRO A O 1
ATOM 2189 N N . LEU A 1 273 ? 7.029 -22.335 -7.162 1.00 43.94 273 LEU A N 1
ATOM 2190 C CA . LEU A 1 273 ? 6.046 -22.261 -8.241 1.00 43.94 273 LEU A CA 1
ATOM 2191 C C . LEU A 1 273 ? 4.789 -21.575 -7.693 1.00 43.94 273 LEU A C 1
ATOM 2193 O O . LEU A 1 273 ? 4.121 -22.131 -6.813 1.00 43.94 273 LEU A O 1
ATOM 2197 N N . SER A 1 274 ? 4.479 -20.378 -8.195 1.00 46.12 274 SER A N 1
ATOM 2198 C CA . SER A 1 274 ? 3.190 -19.742 -7.939 1.00 46.12 274 SER A CA 1
ATOM 2199 C C . SER A 1 274 ? 2.074 -20.661 -8.457 1.00 46.12 274 SER A C 1
ATOM 2201 O O . SER A 1 274 ? 2.187 -21.262 -9.528 1.00 46.12 274 SER A O 1
ATOM 2203 N N . LYS A 1 275 ? 1.037 -20.857 -7.636 1.00 36.31 275 LYS A N 1
ATOM 2204 C CA . LYS A 1 275 ? -0.167 -21.624 -7.987 1.00 36.31 275 LYS A CA 1
ATOM 2205 C C . LYS A 1 275 ? -1.242 -20.716 -8.555 1.00 36.31 275 LYS A C 1
ATOM 2207 O O . LYS A 1 275 ? -1.364 -19.590 -8.027 1.00 36.31 275 LYS A O 1
#